Protein 2CWQ (pdb70)

Nearest PDB structures (foldseek):
  2cwq-assembly1_A  TM=1.005E+00  e=1.043E-16  Thermus thermophilus HB8
  2cwq-assembly1_C-2  TM=1.003E+00  e=2.371E-13  Thermus thermophilus HB8
  2cwq-assembly1_C-2  TM=1.006E+00  e=2.796E-13  Thermus thermophilus HB8
  2cwq-assembly1_A  TM=1.003E+00  e=1.088E-11  Thermus thermophilus HB8
  3bey-assembly1_F  TM=8.740E-01  e=3.570E-02  Methanothermobacter thermautotrophicus str. Delta H

Structure (mmCIF, N/CA/C/O backbone):
data_2CWQ
#
_entry.id   2CWQ
#
_cell.length_a   107.102
_cell.length_b   107.102
_cell.length_c   55.455
_cell.angle_alpha   90.00
_cell.angle_beta   90.00
_cell.angle_gamma   120.00
#
_symmetry.space_group_name_H-M   'P 31 2 1'
#
loop_
_entity.id
_entity.type
_entity.pdbx_description
1 polymer 'hypothetical protein TTHA0727'
2 water water
#
loop_
_atom_site.group_PDB
_atom_site.id
_atom_site.type_symbol
_atom_site.label_atom_id
_atom_site.label_alt_id
_atom_site.label_comp_id
_atom_site.label_asym_id
_atom_site.label_entity_id
_atom_site.label_seq_id
_atom_site.pdbx_PDB_ins_code
_atom_site.Cartn_x
_atom_site.Cartn_y
_atom_site.Cartn_z
_atom_site.occupancy
_atom_site.B_iso_or_equiv
_atom_site.auth_seq_id
_atom_site.auth_comp_id
_atom_site.auth_asym_id
_atom_site.auth_atom_id
_atom_site.pdbx_PDB_model_num
ATOM 1 N N . SER A 1 12 ? 32.661 25.795 -5.704 1.00 48.88 -9 SER A N 1
ATOM 2 C CA . SER A 1 12 ? 31.783 26.881 -6.228 1.00 47.78 -9 SER A CA 1
ATOM 3 C C . SER A 1 12 ? 32.339 28.276 -5.906 1.00 43.68 -9 SER A C 1
ATOM 4 O O . SER A 1 12 ? 31.817 29.299 -6.389 1.00 35.94 -9 SER A O 1
ATOM 7 N N . GLY A 1 13 ? 33.403 28.300 -5.105 1.00 37.46 -8 GLY A N 1
ATOM 8 C CA . GLY A 1 13 ? 34.036 29.553 -4.728 1.00 36.44 -8 GLY A CA 1
ATOM 9 C C . GLY A 1 13 ? 34.715 30.236 -5.905 1.00 39.07 -8 GLY A C 1
ATOM 10 O O . GLY A 1 13 ? 34.872 29.629 -6.976 1.00 34.72 -8 GLY A O 1
ATOM 11 N N . LEU A 1 14 ? 35.122 31.493 -5.710 1.00 31.02 -7 LEU A N 1
ATOM 12 C CA . LEU A 1 14 ? 35.777 32.262 -6.765 1.00 26.85 -7 LEU A CA 1
ATOM 13 C C . LEU A 1 14 ? 37.110 31.639 -7.149 1.00 31.76 -7 LEU A C 1
ATOM 14 O O . LEU A 1 14 ? 37.516 31.711 -8.312 1.00 28.41 -7 LEU A O 1
ATOM 19 N N . VAL A 1 15 ? 37.803 31.075 -6.158 1.00 29.28 -6 VAL A N 1
ATOM 20 C CA . VAL A 1 15 ? 39.082 30.396 -6.382 1.00 35.87 -6 VAL A CA 1
ATOM 21 C C . VAL A 1 15 ? 38.970 29.002 -5.779 1.00 36.09 -6 VAL A C 1
ATOM 22 O O . VAL A 1 15 ? 38.248 28.804 -4.807 1.00 31.20 -6 VAL A O 1
ATOM 26 N N . PRO A 1 16 ? 39.691 28.022 -6.347 1.00 38.93 -5 PRO A N 1
ATOM 27 C CA . PRO A 1 16 ? 39.688 26.621 -5.903 1.00 43.84 -5 PRO A CA 1
ATOM 28 C C . PRO A 1 16 ? 40.154 26.357 -4.473 1.00 43.60 -5 PRO A C 1
ATOM 29 O O . PRO A 1 16 ? 40.861 27.172 -3.878 1.00 37.72 -5 PRO A O 1
ATOM 33 N N . ARG A 1 17 ? 39.757 25.195 -3.948 1.00 46.90 -4 ARG A N 1
ATOM 34 C CA . ARG A 1 17 ? 40.130 24.767 -2.600 1.00 49.61 -4 ARG A CA 1
ATOM 35 C C . ARG A 1 17 ? 41.638 24.918 -2.440 1.00 41.76 -4 ARG A C 1
ATOM 36 O O . ARG A 1 17 ? 42.392 24.441 -3.284 1.00 49.57 -4 ARG A O 1
ATOM 44 N N . GLY A 1 18 ? 42.069 25.571 -1.363 1.00 41.72 -3 GLY A N 1
ATOM 45 C CA . GLY A 1 18 ? 43.494 25.739 -1.095 1.00 35.82 -3 GLY A CA 1
ATOM 46 C C . GLY A 1 18 ? 44.407 26.299 -2.177 1.00 35.63 -3 GLY A C 1
ATOM 47 O O . GLY A 1 18 ? 45.637 26.145 -2.100 1.00 32.72 -3 GLY A O 1
ATOM 48 N N . SER A 1 19 ? 43.835 26.965 -3.177 1.00 30.55 -2 SER A N 1
ATOM 49 C CA . SER A 1 19 ? 44.648 27.521 -4.249 1.00 31.58 -2 SER A CA 1
ATOM 50 C C . SER A 1 19 ? 45.606 28.598 -3.756 1.00 31.30 -2 SER A C 1
ATOM 51 O O . SER A 1 19 ? 46.680 28.767 -4.322 1.00 24.64 -2 SER A O 1
ATOM 54 N N . HIS A 1 20 ? 45.254 29.309 -2.684 1.00 27.55 -1 HIS A N 1
ATOM 55 C CA . HIS A 1 20 ? 46.156 30.349 -2.193 1.00 32.27 -1 HIS A CA 1
ATOM 56 C C . HIS A 1 20 ? 47.387 29.746 -1.525 1.00 34.09 -1 HIS A C 1
ATOM 57 O O . HIS A 1 20 ? 48.329 30.471 -1.186 1.00 33.09 -1 HIS A O 1
ATOM 72 N N . ASP A 1 22 ? 49.176 27.383 -3.025 1.00 33.63 2 ASP A N 1
ATOM 73 C CA . ASP A 1 22 ? 50.027 26.921 -4.130 1.00 34.71 2 ASP A CA 1
ATOM 74 C C . ASP A 1 22 ? 51.392 27.594 -4.150 1.00 32.89 2 ASP A C 1
ATOM 75 O O . ASP A 1 22 ? 51.575 28.657 -3.570 1.00 24.71 2 ASP A O 1
ATOM 80 N N . ARG A 1 23 ? 52.339 26.981 -4.851 1.00 29.24 3 ARG A N 1
ATOM 81 C CA . ARG A 1 23 ? 53.677 27.537 -4.959 1.00 36.37 3 ARG A CA 1
ATOM 82 C C . ARG A 1 23 ? 53.893 28.426 -6.204 1.00 39.97 3 ARG A C 1
ATOM 83 O O . ARG A 1 23 ? 55.027 28.809 -6.531 1.00 35.92 3 ARG A O 1
ATOM 91 N N . THR A 1 24 ? 52.791 28.721 -6.899 1.00 37.31 4 THR A N 1
ATOM 92 C CA . THR A 1 24 ? 52.769 29.641 -8.039 1.00 34.17 4 THR A CA 1
ATOM 93 C C . THR A 1 24 ? 51.410 30.312 -7.913 1.00 32.42 4 THR A C 1
ATOM 94 O O . THR A 1 24 ? 50.508 29.777 -7.269 1.00 34.65 4 THR A O 1
ATOM 98 N N . HIS A 1 25 ? 51.268 31.475 -8.528 1.00 35.12 5 HIS A N 1
ATOM 99 C CA . HIS A 1 25 ? 50.028 32.244 -8.497 1.00 29.83 5 HIS A CA 1
ATOM 100 C C . HIS A 1 25 ? 49.030 31.753 -9.549 1.00 33.31 5 HIS A C 1
ATOM 101 O O . HIS A 1 25 ? 47.877 32.170 -9.554 1.00 25.49 5 HIS A O 1
ATOM 108 N N . GLU A 1 26 ? 49.474 30.862 -10.433 1.00 38.61 6 GLU A N 1
ATOM 109 C CA . GLU A 1 26 ? 48.644 30.373 -11.541 1.00 32.45 6 GLU A CA 1
ATOM 110 C C . GLU A 1 26 ? 47.225 29.855 -11.265 1.00 32.84 6 GLU A C 1
ATOM 111 O O . GLU A 1 26 ? 46.287 30.198 -11.984 1.00 27.44 6 GLU A O 1
ATOM 117 N N . ARG A 1 27 ? 47.036 29.038 -10.242 1.00 31.24 7 ARG A N 1
ATOM 118 C CA . ARG A 1 27 ? 45.682 28.528 -9.985 1.00 35.79 7 ARG A CA 1
ATOM 119 C C . ARG A 1 27 ? 44.726 29.659 -9.633 1.00 32.58 7 ARG A C 1
ATOM 120 O O . ARG A 1 27 ? 43.604 29.728 -10.136 1.00 24.57 7 ARG A O 1
ATOM 128 N N . VAL A 1 28 ? 45.163 30.530 -8.735 1.00 23.72 8 VAL A N 1
ATOM 129 C CA . VAL A 1 28 ? 44.341 31.657 -8.339 1.00 27.40 8 VAL A CA 1
ATOM 130 C C . VAL A 1 28 ? 44.001 32.509 -9.550 1.00 20.46 8 VAL A C 1
ATOM 131 O O . VAL A 1 28 ? 42.834 32.848 -9.749 1.00 26.14 8 VAL A O 1
ATOM 135 N N . LEU A 1 29 ? 45.014 32.855 -10.344 1.00 23.02 9 LEU A N 1
ATOM 136 C CA . LEU A 1 29 ? 44.817 33.692 -11.533 1.00 26.09 9 LEU A CA 1
ATOM 137 C C . LEU A 1 29 ? 43.841 33.079 -12.537 1.00 26.62 9 LEU A C 1
ATOM 138 O O . LEU A 1 29 ? 42.947 33.756 -13.051 1.00 23.79 9 LEU A O 1
ATOM 143 N N . GLN A 1 30 ? 44.023 31.795 -12.817 1.00 25.81 10 GLN A N 1
ATOM 144 C CA . GLN A 1 30 ? 43.184 31.071 -13.773 1.00 27.81 10 GLN A CA 1
ATOM 145 C C . GLN A 1 30 ? 41.718 31.005 -13.371 1.00 28.52 10 GLN A C 1
ATOM 146 O O . GLN A 1 30 ? 40.831 31.163 -14.215 1.00 31.54 10 GLN A O 1
ATOM 152 N N . ALA A 1 31 ? 41.469 30.754 -12.091 1.00 21.60 11 ALA A N 1
ATOM 153 C CA . ALA A 1 31 ? 40.111 30.673 -11.570 1.00 34.63 11 ALA A CA 1
ATOM 154 C C . ALA A 1 31 ? 39.410 32.026 -11.673 1.00 30.89 11 ALA A C 1
ATOM 155 O O . ALA A 1 31 ? 38.228 32.099 -12.013 1.00 30.42 11 ALA A O 1
ATOM 165 N N . ALA A 1 33 ? 40.172 34.512 -13.830 1.00 24.27 13 ALA A N 1
ATOM 166 C CA . ALA A 1 33 ? 39.978 34.828 -15.239 1.00 30.41 13 ALA A CA 1
ATOM 167 C C . ALA A 1 33 ? 38.781 34.041 -15.754 1.00 32.95 13 ALA A C 1
ATOM 168 O O . ALA A 1 33 ? 37.963 34.531 -16.525 1.00 33.03 13 ALA A O 1
ATOM 170 N N . GLU A 1 34 ? 38.703 32.805 -15.296 1.00 33.59 14 GLU A N 1
ATOM 171 C CA . GLU A 1 34 ? 37.657 31.870 -15.658 1.00 39.00 14 GLU A CA 1
ATOM 172 C C . GLU A 1 34 ? 36.293 32.276 -15.094 1.00 39.14 14 GLU A C 1
ATOM 173 O O . GLU A 1 34 ? 35.281 32.283 -15.806 1.00 38.25 14 GLU A O 1
ATOM 179 N N . ASN A 1 35 ? 36.267 32.617 -13.809 1.00 33.94 15 ASN A N 1
ATOM 180 C CA . ASN A 1 35 ? 35.023 32.982 -13.155 1.00 34.53 15 ASN A CA 1
ATOM 181 C C . ASN A 1 35 ? 34.527 34.409 -13.368 1.00 31.82 15 ASN A C 1
ATOM 182 O O . ASN A 1 35 ? 33.328 34.672 -13.223 1.00 31.83 15 ASN A O 1
ATOM 187 N N . LEU A 1 36 ? 35.435 35.315 -13.725 1.00 28.75 16 LEU A N 1
ATOM 188 C CA . LEU A 1 36 ? 35.086 36.709 -13.965 1.00 26.97 16 LEU A CA 1
ATOM 189 C C . LEU A 1 36 ? 35.073 37.083 -15.439 1.00 30.40 16 LEU A C 1
ATOM 190 O O . LEU A 1 36 ? 34.529 38.120 -15.798 1.00 30.72 16 LEU A O 1
ATOM 195 N N . GLY A 1 37 ? 35.695 36.256 -16.279 1.00 29.43 17 GLY A N 1
ATOM 196 C CA . GLY A 1 37 ? 35.732 36.533 -17.704 1.00 30.35 17 GLY A CA 1
ATOM 197 C C . GLY A 1 37 ? 36.172 37.942 -18.037 1.00 30.57 17 GLY A C 1
ATOM 198 O O . GLY A 1 37 ? 37.185 38.423 -17.523 1.00 28.65 17 GLY A O 1
ATOM 199 N N . GLU A 1 38 ? 35.407 38.609 -18.898 1.00 28.80 18 GLU A N 1
ATOM 200 C CA . GLU A 1 38 ? 35.718 39.974 -19.311 1.00 29.83 18 GLU A CA 1
ATOM 201 C C . GLU A 1 38 ? 35.672 40.957 -18.132 1.00 20.22 18 GLU A C 1
ATOM 202 O O . GLU A 1 38 ? 36.149 42.080 -18.238 1.00 24.55 18 GLU A O 1
ATOM 208 N N . GLY A 1 39 ? 35.095 40.521 -17.018 1.00 22.90 19 GLY A N 1
ATOM 209 C CA . GLY A 1 39 ? 35.009 41.385 -15.850 1.00 21.05 19 GLY A CA 1
ATOM 210 C C . GLY A 1 39 ? 36.228 41.293 -14.938 1.00 27.98 19 GLY A C 1
ATOM 211 O O . GLY A 1 39 ? 36.253 41.912 -13.859 1.00 22.37 19 GLY A O 1
ATOM 212 N N . LEU A 1 40 ? 37.239 40.517 -15.340 1.00 20.94 20 LEU A N 1
ATOM 213 C CA . LEU A 1 40 ? 38.459 40.417 -14.529 1.00 21.01 20 LEU A CA 1
ATOM 214 C C . LEU A 1 40 ? 39.079 41.811 -14.456 1.00 21.27 20 LEU A C 1
ATOM 215 O O . LEU A 1 40 ? 39.332 42.432 -15.478 1.00 18.06 20 LEU A O 1
ATOM 220 N N . PRO A 1 41 ? 39.332 42.322 -13.242 1.00 18.06 21 PRO A N 1
ATOM 221 C CA . PRO A 1 41 ? 39.920 43.658 -13.143 1.00 20.78 21 PRO A CA 1
ATOM 222 C C . PRO A 1 41 ? 41.306 43.681 -13.757 1.00 23.42 21 PRO A C 1
ATOM 223 O O . PRO A 1 41 ? 42.026 42.699 -13.687 1.00 22.33 21 PRO A O 1
ATOM 227 N N . ARG A 1 42 ? 41.663 44.812 -14.353 1.00 21.88 22 ARG A N 1
ATOM 228 C CA . ARG A 1 42 ? 42.961 45.007 -14.981 1.00 24.20 22 ARG A CA 1
ATOM 229 C C . ARG A 1 42 ? 44.093 44.800 -13.976 1.00 25.72 22 ARG A C 1
ATOM 230 O O . ARG A 1 42 ? 45.179 44.318 -14.324 1.00 22.76 22 ARG A O 1
ATOM 238 N N . ALA A 1 43 ? 43.844 45.157 -12.720 1.00 19.76 23 ALA A N 1
ATOM 239 C CA . ALA A 1 43 ? 44.858 44.984 -11.693 1.00 18.46 23 ALA A CA 1
ATOM 240 C C . ALA A 1 43 ? 45.237 43.515 -11.401 1.00 21.45 23 ALA A C 1
ATOM 241 O O . ALA A 1 43 ? 46.340 43.255 -10.941 1.00 18.29 23 ALA A O 1
ATOM 243 N N . ILE A 1 44 ? 44.347 42.557 -11.654 1.00 18.01 24 ILE A N 1
ATOM 244 C CA . ILE A 1 44 ? 44.683 41.155 -11.341 1.00 17.99 24 ILE A CA 1
ATOM 245 C C . ILE A 1 44 ? 45.897 40.620 -12.134 1.00 19.39 24 ILE A C 1
ATOM 246 O O . ILE A 1 44 ? 46.848 40.110 -11.544 1.00 18.38 24 ILE A O 1
ATOM 251 N N . PRO A 1 45 ? 45.876 40.723 -13.478 1.00 19.12 25 PRO A N 1
ATOM 252 C CA . PRO A 1 45 ? 47.038 40.227 -14.236 1.00 22.42 25 PRO A CA 1
ATOM 253 C C . PRO A 1 45 ? 48.315 40.989 -13.843 1.00 22.40 25 PRO A C 1
ATOM 254 O O . PRO A 1 45 ? 49.418 40.432 -13.826 1.00 16.87 25 PRO A O 1
ATOM 258 N N . LEU A 1 46 ? 48.163 42.275 -13.547 1.00 18.78 26 LEU A N 1
ATOM 259 C CA . LEU A 1 46 ? 49.306 43.079 -13.147 1.00 18.23 26 LEU A CA 1
ATOM 260 C C . LEU A 1 46 ? 49.892 42.562 -11.819 1.00 22.85 26 LEU A C 1
ATOM 261 O O . LEU A 1 46 ? 51.116 42.499 -11.652 1.00 20.03 26 LEU A O 1
ATOM 266 N N . LEU A 1 47 ? 49.024 42.170 -10.889 1.00 18.33 27 LEU A N 1
ATOM 267 C CA . LEU A 1 47 ? 49.481 41.602 -9.618 1.00 14.82 27 LEU A CA 1
ATOM 268 C C . LEU A 1 47 ? 50.218 40.276 -9.889 1.00 18.26 27 LEU A C 1
ATOM 269 O O . LEU A 1 47 ? 51.289 40.026 -9.336 1.00 20.53 27 LEU A O 1
ATOM 274 N N . ALA A 1 48 ? 49.628 39.421 -10.716 1.00 15.98 28 ALA A N 1
ATOM 275 C CA . ALA A 1 48 ? 50.267 38.144 -11.080 1.00 17.65 28 ALA A CA 1
ATOM 276 C C . ALA A 1 48 ? 51.704 38.385 -11.543 1.00 17.85 28 ALA A C 1
ATOM 277 O O . ALA A 1 48 ? 52.633 37.668 -11.167 1.00 20.00 28 ALA A O 1
ATOM 279 N N . GLU A 1 49 ? 51.880 39.407 -12.364 1.00 21.14 29 GLU A N 1
ATOM 280 C CA . GLU A 1 49 ? 53.193 39.750 -12.900 1.00 21.73 29 GLU A CA 1
ATOM 281 C C . GLU A 1 49 ? 54.134 40.418 -11.899 1.00 23.05 29 GLU A C 1
ATOM 282 O O . GLU A 1 49 ? 55.280 40.007 -11.724 1.00 21.09 29 GLU A O 1
ATOM 288 N N . LYS A 1 50 ? 53.638 41.456 -11.242 1.00 21.77 30 LYS A N 1
ATOM 289 C CA . LYS A 1 50 ? 54.479 42.231 -10.352 1.00 20.24 30 LYS A CA 1
ATOM 290 C C . LYS A 1 50 ? 54.459 41.982 -8.856 1.00 17.84 30 LYS A C 1
ATOM 291 O O . LYS A 1 50 ? 55.398 42.373 -8.167 1.00 22.85 30 LYS A O 1
ATOM 297 N N . ALA A 1 51 ? 53.406 41.351 -8.355 1.00 14.66 31 ALA A N 1
ATOM 298 C CA . ALA A 1 51 ? 53.283 41.085 -6.925 1.00 23.09 31 ALA A CA 1
ATOM 299 C C . ALA A 1 51 ? 52.449 39.820 -6.770 1.00 14.96 31 ALA A C 1
ATOM 300 O O . ALA A 1 51 ? 51.357 39.841 -6.200 1.00 19.11 31 ALA A O 1
ATOM 302 N N . PRO A 1 52 ? 52.967 38.696 -7.268 1.00 16.72 32 PRO A N 1
ATOM 303 C CA . PRO A 1 52 ? 52.213 37.447 -7.162 1.00 18.44 32 PRO A CA 1
ATOM 304 C C . PRO A 1 52 ? 51.833 37.033 -5.733 1.00 16.45 32 PRO A C 1
ATOM 305 O O . PRO A 1 52 ? 50.789 36.420 -5.538 1.00 15.84 32 PRO A O 1
ATOM 309 N N . GLY A 1 53 ? 52.691 37.345 -4.755 1.00 17.56 33 GLY A N 1
ATOM 310 C CA . GLY A 1 53 ? 52.397 37.039 -3.361 1.00 18.08 33 GLY A CA 1
ATOM 311 C C . GLY A 1 53 ? 51.149 37.797 -2.917 1.00 17.18 33 GLY A C 1
ATOM 312 O O . GLY A 1 53 ? 50.310 37.249 -2.191 1.00 18.18 33 GLY A O 1
ATOM 313 N N . LEU A 1 54 ? 51.008 39.050 -3.353 1.00 15.63 34 LEU A N 1
ATOM 314 C CA . LEU A 1 54 ? 49.827 39.836 -2.981 1.00 17.59 34 LEU A CA 1
ATOM 315 C C . LEU A 1 54 ? 48.579 39.250 -3.661 1.00 17.16 34 LEU A C 1
ATOM 316 O O . LEU A 1 54 ? 47.489 39.309 -3.100 1.00 17.68 34 LEU A O 1
ATOM 321 N N . LEU A 1 55 ? 48.736 38.651 -4.845 1.00 18.14 35 LEU A N 1
ATOM 322 C CA . LEU A 1 55 ? 47.584 38.049 -5.517 1.00 13.94 35 LEU A CA 1
ATOM 323 C C . LEU A 1 55 ? 47.135 36.839 -4.707 1.00 16.09 35 LEU A C 1
ATOM 324 O O . LEU A 1 55 ? 45.945 36.613 -4.529 1.00 18.23 35 LEU A O 1
ATOM 329 N N . LEU A 1 56 ? 48.087 36.047 -4.217 1.00 18.20 36 LEU A N 1
ATOM 330 C CA . LEU A 1 56 ? 47.721 34.871 -3.408 1.00 18.06 36 LEU A CA 1
ATOM 331 C C . LEU A 1 56 ? 47.119 35.322 -2.075 1.00 17.88 36 LEU A C 1
ATOM 332 O O . LEU A 1 56 ? 46.230 34.670 -1.518 1.00 13.86 36 LEU A O 1
ATOM 337 N N . GLU A 1 57 ? 47.592 36.449 -1.560 1.00 15.20 37 GLU A N 1
ATOM 338 C CA . GLU A 1 57 ? 47.035 36.946 -0.293 1.00 13.67 37 GLU A CA 1
ATOM 339 C C . GLU A 1 57 ? 45.601 37.400 -0.548 1.00 16.07 37 GLU A C 1
ATOM 340 O O . GLU A 1 57 ? 44.720 37.249 0.310 1.00 18.75 37 GLU A O 1
ATOM 346 N N . HIS A 1 58 ? 45.374 37.964 -1.734 1.00 15.41 38 HIS A N 1
ATOM 347 C CA . HIS A 1 58 ? 44.037 38.390 -2.131 1.00 15.24 38 HIS A CA 1
ATOM 348 C C . HIS A 1 58 ? 43.139 37.156 -2.138 1.00 16.02 38 HIS A C 1
ATOM 349 O O . HIS A 1 58 ? 42.028 37.177 -1.617 1.00 17.83 38 HIS A O 1
ATOM 356 N N . GLY A 1 59 ? 43.622 36.069 -2.739 1.00 13.87 39 GLY A N 1
ATOM 357 C CA . GLY A 1 59 ? 42.822 34.845 -2.777 1.00 17.74 39 GLY A CA 1
ATOM 358 C C . GLY A 1 59 ? 42.600 34.246 -1.396 1.00 15.08 39 GLY A C 1
ATOM 359 O O . GLY A 1 59 ? 41.501 33.751 -1.081 1.00 15.96 39 GLY A O 1
ATOM 360 N N . ARG A 1 60 ? 43.632 34.287 -0.554 1.00 16.17 40 ARG A N 1
ATOM 361 C CA . ARG A 1 60 ? 43.503 33.739 0.798 1.00 21.24 40 ARG A CA 1
ATOM 362 C C . ARG A 1 60 ? 42.426 34.519 1.555 1.00 19.66 40 ARG A C 1
ATOM 363 O O . ARG A 1 60 ? 41.519 33.940 2.186 1.00 16.69 40 ARG A O 1
ATOM 371 N N . SER A 1 61 ? 42.524 35.842 1.477 1.00 16.16 41 SER A N 1
ATOM 372 C CA . SER A 1 61 ? 41.581 36.697 2.178 1.00 16.97 41 SER A CA 1
ATOM 373 C C . SER A 1 61 ? 40.162 36.490 1.662 1.00 20.72 41 SER A C 1
ATOM 374 O O . SER A 1 61 ? 39.211 36.460 2.439 1.00 16.55 41 SER A O 1
ATOM 377 N N . TRP A 1 62 ? 40.015 36.329 0.354 1.00 16.97 42 TRP A N 1
ATOM 378 C CA . TRP A 1 62 ? 38.688 36.110 -0.214 1.00 17.69 42 TRP A CA 1
ATOM 379 C C . TRP A 1 62 ? 38.072 34.844 0.382 1.00 22.27 42 TRP A C 1
ATOM 380 O O . TRP A 1 62 ? 36.888 34.817 0.740 1.00 17.36 42 TRP A O 1
ATOM 391 N N . THR A 1 63 ? 38.883 33.798 0.500 1.00 16.15 43 THR A N 1
ATOM 392 C CA . THR A 1 63 ? 38.370 32.532 0.999 1.00 21.07 43 THR A CA 1
ATOM 393 C C . THR A 1 63 ? 38.109 32.535 2.492 1.00 19.21 43 THR A C 1
ATOM 394 O O . THR A 1 63 ? 37.220 31.821 2.968 1.00 18.07 43 THR A O 1
ATOM 398 N N . TYR A 1 64 ? 38.870 33.344 3.222 1.00 20.64 44 TYR A N 1
ATOM 399 C CA . TYR A 1 64 ? 38.682 33.455 4.663 1.00 17.89 44 TYR A CA 1
ATOM 400 C C . TYR A 1 64 ? 37.294 34.050 4.887 1.00 16.10 44 TYR A C 1
ATOM 401 O O . TYR A 1 64 ? 36.532 33.597 5.742 1.00 15.32 44 TYR A O 1
ATOM 410 N N . ALA A 1 65 ? 36.973 35.083 4.112 1.00 17.35 45 ALA A N 1
ATOM 411 C CA . ALA A 1 65 ? 35.675 35.746 4.256 1.00 15.61 45 ALA A CA 1
ATOM 412 C C . ALA A 1 65 ? 34.499 34.897 3.776 1.00 19.24 45 ALA A C 1
ATOM 413 O O . ALA A 1 65 ? 33.410 34.946 4.348 1.00 17.24 45 ALA A O 1
ATOM 423 N N . PRO A 1 67 ? 34.146 31.105 3.041 1.00 18.92 47 PRO A N 1
ATOM 424 C CA . PRO A 1 67 ? 34.594 29.713 2.928 1.00 25.28 47 PRO A CA 1
ATOM 425 C C . PRO A 1 67 ? 33.702 28.871 2.020 1.00 29.29 47 PRO A C 1
ATOM 426 O O . PRO A 1 67 ? 32.497 29.119 1.897 1.00 22.32 47 PRO A O 1
ATOM 430 N N . GLU A 1 68 ? 34.312 27.894 1.355 1.00 28.73 48 GLU A N 1
ATOM 431 C CA . GLU A 1 68 ? 33.583 27.028 0.431 1.00 37.10 48 GLU A CA 1
ATOM 432 C C . GLU A 1 68 ? 32.222 26.574 0.964 1.00 36.52 48 GLU A C 1
ATOM 433 O O . GLU A 1 68 ? 31.246 26.542 0.217 1.00 46.12 48 GLU A O 1
ATOM 439 N N . LYS A 1 69 ? 32.144 26.219 2.246 1.00 33.97 49 LYS A N 1
ATOM 440 C CA . LYS A 1 69 ? 30.862 25.828 2.855 1.00 35.51 49 LYS A CA 1
ATOM 441 C C . LYS A 1 69 ? 30.645 26.773 4.019 1.00 37.67 49 LYS A C 1
ATOM 442 O O . LYS A 1 69 ? 30.916 26.446 5.173 1.00 45.42 49 LYS A O 1
ATOM 448 N N . GLY A 1 70 ? 30.152 27.958 3.703 1.00 25.83 50 GLY A N 1
ATOM 449 C CA . GLY A 1 70 ? 29.958 28.951 4.731 1.00 25.24 50 GLY A CA 1
ATOM 450 C C . GLY A 1 70 ? 28.539 29.200 5.170 1.00 22.40 50 GLY A C 1
ATOM 451 O O . GLY A 1 70 ? 27.639 28.373 4.999 1.00 22.55 50 GLY A O 1
ATOM 452 N N . ALA A 1 71 ? 28.343 30.387 5.719 1.00 20.39 51 ALA A N 1
ATOM 453 C CA . ALA A 1 71 ? 27.048 30.777 6.240 1.00 19.17 51 ALA A CA 1
ATOM 454 C C . ALA A 1 71 ? 26.077 31.262 5.170 1.00 20.79 51 ALA A C 1
ATOM 455 O O . ALA A 1 71 ? 24.869 31.141 5.333 1.00 19.42 51 ALA A O 1
ATOM 457 N N . LEU A 1 72 ? 26.601 31.771 4.061 1.00 19.24 52 LEU A N 1
ATOM 458 C CA . LEU A 1 72 ? 25.754 32.289 2.981 1.00 19.94 52 LEU A CA 1
ATOM 459 C C . LEU A 1 72 ? 26.067 31.594 1.671 1.00 24.92 52 LEU A C 1
ATOM 460 O O . LEU A 1 72 ? 27.212 31.209 1.438 1.00 25.64 52 LEU A O 1
ATOM 465 N N . ASP A 1 73 ? 25.075 31.460 0.796 1.00 19.40 53 ASP A N 1
ATOM 466 C CA . ASP A 1 73 ? 25.331 30.803 -0.488 1.00 20.81 53 ASP A CA 1
ATOM 467 C C . ASP A 1 73 ? 26.007 31.774 -1.471 1.00 25.26 53 ASP A C 1
ATOM 468 O O . ASP A 1 73 ? 26.068 32.978 -1.208 1.00 18.30 53 ASP A O 1
ATOM 473 N N . GLU A 1 74 ? 26.519 31.262 -2.592 1.00 18.10 54 GLU A N 1
ATOM 474 C CA . GLU A 1 74 ? 27.226 32.114 -3.565 1.00 24.12 54 GLU A CA 1
ATOM 475 C C . GLU A 1 74 ? 26.380 33.224 -4.184 1.00 24.40 54 GLU A C 1
ATOM 476 O O . GLU A 1 74 ? 26.900 34.286 -4.527 1.00 19.75 54 GLU A O 1
ATOM 482 N N . LYS A 1 75 ? 25.087 32.970 -4.351 1.00 21.65 55 LYS A N 1
ATOM 483 C CA . LYS A 1 75 ? 24.203 33.980 -4.899 1.00 24.27 55 LYS A CA 1
ATOM 484 C C . LYS A 1 75 ? 24.223 35.169 -3.965 1.00 20.52 55 LYS A C 1
ATOM 485 O O . LYS A 1 75 ? 24.501 36.295 -4.385 1.00 19.99 55 LYS A O 1
ATOM 491 N N . THR A 1 76 ? 23.911 34.910 -2.696 1.00 17.23 56 THR A N 1
ATOM 492 C CA . THR A 1 76 ? 23.872 35.970 -1.682 1.00 17.44 56 THR A CA 1
ATOM 493 C C . THR A 1 76 ? 25.195 36.707 -1.569 1.00 17.29 56 THR A C 1
ATOM 494 O O . THR A 1 76 ? 25.224 37.943 -1.527 1.00 16.45 56 THR A O 1
ATOM 498 N N . ARG A 1 77 ? 26.299 35.964 -1.514 1.00 14.30 57 ARG A N 1
ATOM 499 C CA . ARG A 1 77 ? 27.612 36.604 -1.417 1.00 13.61 57 ARG A CA 1
ATOM 500 C C . ARG A 1 77 ? 27.848 37.543 -2.588 1.00 17.26 57 ARG A C 1
ATOM 501 O O . ARG A 1 77 ? 28.306 38.669 -2.396 1.00 16.89 57 ARG A O 1
ATOM 509 N N . THR A 1 78 ? 27.542 37.078 -3.798 1.00 15.75 58 THR A N 1
ATOM 510 C CA . THR A 1 78 ? 27.753 37.882 -4.987 1.00 15.64 58 THR A CA 1
ATOM 511 C C . THR A 1 78 ? 26.888 39.146 -4.979 1.00 13.84 58 THR A C 1
ATOM 512 O O . THR A 1 78 ? 27.361 40.231 -5.337 1.00 15.12 58 THR A O 1
ATOM 516 N N . LEU A 1 79 ? 25.630 39.016 -4.568 1.00 14.68 59 LEU A N 1
ATOM 517 C CA . LEU A 1 79 ? 24.751 40.187 -4.554 1.00 18.58 59 LEU A CA 1
ATOM 518 C C . LEU A 1 79 ? 25.185 41.202 -3.496 1.00 18.37 59 LEU A C 1
ATOM 519 O O . LEU A 1 79 ? 25.015 42.407 -3.690 1.00 16.25 59 LEU A O 1
ATOM 524 N N . ILE A 1 80 ? 25.725 40.721 -2.373 1.00 15.23 60 ILE A N 1
ATOM 525 C CA . ILE A 1 80 ? 26.212 41.632 -1.339 1.00 14.17 60 ILE A CA 1
ATOM 526 C C . ILE A 1 80 ? 27.418 42.392 -1.932 1.00 14.31 60 ILE A C 1
ATOM 527 O O . ILE A 1 80 ? 27.481 43.613 -1.854 1.00 12.72 60 ILE A O 1
ATOM 532 N N . LEU A 1 81 ? 28.363 41.665 -2.531 1.00 12.99 61 LEU A N 1
ATOM 533 C CA . LEU A 1 81 ? 29.532 42.291 -3.142 1.00 10.40 61 LEU A CA 1
ATOM 534 C C . LEU A 1 81 ? 29.130 43.270 -4.228 1.00 15.90 61 LEU A C 1
ATOM 535 O O . LEU A 1 81 ? 29.734 44.338 -4.364 1.00 14.93 61 LEU A O 1
ATOM 540 N N . LEU A 1 82 ? 28.115 42.899 -5.002 1.00 13.69 62 LEU A N 1
ATOM 541 C CA . LEU A 1 82 ? 27.626 43.753 -6.097 1.00 16.21 62 LEU A CA 1
ATOM 542 C C . LEU A 1 82 ? 27.000 45.032 -5.541 1.00 20.05 62 LEU A C 1
ATOM 543 O O . LEU A 1 82 ? 27.245 46.133 -6.062 1.00 15.98 62 LEU A O 1
ATOM 548 N N . GLY A 1 83 ? 26.184 44.883 -4.497 1.00 15.61 63 GLY A N 1
ATOM 549 C CA . GLY A 1 83 ? 25.568 46.048 -3.890 1.00 14.78 63 GLY A CA 1
ATOM 550 C C . GLY A 1 83 ? 26.626 47.002 -3.368 1.00 13.92 63 GLY A C 1
ATOM 551 O O . GLY A 1 83 ? 26.570 48.214 -3.589 1.00 13.00 63 GLY A O 1
ATOM 552 N N . ILE A 1 84 ? 27.606 46.465 -2.652 1.00 14.55 64 ILE A N 1
ATOM 553 C CA . ILE A 1 84 ? 28.665 47.311 -2.117 1.00 13.15 64 ILE A CA 1
ATOM 554 C C . ILE A 1 84 ? 29.415 48.044 -3.224 1.00 14.77 64 ILE A C 1
ATOM 555 O O . ILE A 1 84 ? 29.619 49.246 -3.129 1.00 13.49 64 ILE A O 1
ATOM 560 N N . ALA A 1 85 ? 29.785 47.327 -4.290 1.00 14.11 65 ALA A N 1
ATOM 561 C CA . ALA A 1 85 ? 30.522 47.924 -5.413 1.00 14.51 65 ALA A CA 1
ATOM 562 C C . ALA A 1 85 ? 29.762 49.105 -6.001 1.00 16.13 65 ALA A C 1
ATOM 563 O O . ALA A 1 85 ? 30.339 50.169 -6.249 1.00 14.90 65 ALA A O 1
ATOM 565 N N . LEU A 1 86 ? 28.467 48.908 -6.229 1.00 13.82 66 LEU A N 1
ATOM 566 C CA . LEU A 1 86 ? 27.627 49.949 -6.784 1.00 10.95 66 LEU A CA 1
ATOM 567 C C . LEU A 1 86 ? 27.529 51.141 -5.820 1.00 14.39 66 LEU A C 1
ATOM 568 O O . LEU A 1 86 ? 27.699 52.284 -6.243 1.00 16.49 66 LEU A O 1
ATOM 573 N N . ALA A 1 87 ? 27.271 50.883 -4.537 1.00 16.50 67 ALA A N 1
ATOM 574 C CA . ALA A 1 87 ? 27.142 51.973 -3.556 1.00 17.23 67 ALA A CA 1
ATOM 575 C C . ALA A 1 87 ? 28.427 52.770 -3.339 1.00 17.75 67 ALA A C 1
ATOM 576 O O . ALA A 1 87 ? 28.354 53.965 -3.060 1.00 18.34 67 ALA A O 1
ATOM 578 N N . THR A 1 88 ? 29.586 52.120 -3.473 1.00 17.76 68 THR A N 1
ATOM 579 C CA . THR A 1 88 ? 30.876 52.788 -3.272 1.00 15.51 68 THR A CA 1
ATOM 580 C C . THR A 1 88 ? 31.508 53.267 -4.575 1.00 18.63 68 THR A C 1
ATOM 581 O O . THR A 1 88 ? 32.584 53.852 -4.565 1.00 15.69 68 THR A O 1
ATOM 585 N N . GLY A 1 89 ? 30.865 52.989 -5.697 1.00 17.72 69 GLY A N 1
ATOM 586 C CA . GLY A 1 89 ? 31.412 53.437 -6.971 1.00 17.59 69 GLY A CA 1
ATOM 587 C C . GLY A 1 89 ? 32.716 52.777 -7.385 1.00 17.54 69 GLY A C 1
ATOM 588 O O . GLY A 1 89 ? 33.580 53.424 -7.991 1.00 19.65 69 GLY A O 1
ATOM 589 N N . SER A 1 90 ? 32.895 51.506 -7.037 1.00 14.06 70 SER A N 1
ATOM 590 C CA . SER A 1 90 ? 34.114 50.785 -7.441 1.00 16.28 70 SER A CA 1
ATOM 591 C C . SER A 1 90 ? 33.816 50.192 -8.824 1.00 17.09 70 SER A C 1
ATOM 592 O O . SER A 1 90 ? 33.238 49.129 -8.916 1.00 16.55 70 SER A O 1
ATOM 595 N N . GLU A 1 91 ? 34.210 50.885 -9.887 1.00 15.14 71 GLU A N 1
ATOM 596 C CA . GLU A 1 91 ? 33.959 50.407 -11.245 1.00 21.44 71 GLU A CA 1
ATOM 597 C C . GLU A 1 91 ? 34.498 48.998 -11.459 1.00 20.31 71 GLU A C 1
ATOM 598 O O . GLU A 1 91 ? 33.789 48.144 -11.991 1.00 18.97 71 GLU A O 1
ATOM 604 N N . ALA A 1 92 ? 35.734 48.729 -11.028 1.00 19.83 72 ALA A N 1
ATOM 605 C CA . ALA A 1 92 ? 36.296 47.389 -11.232 1.00 17.10 72 ALA A CA 1
ATOM 606 C C . ALA A 1 92 ? 35.473 46.300 -10.549 1.00 16.99 72 ALA A C 1
ATOM 607 O O . ALA A 1 92 ? 35.288 45.217 -11.108 1.00 20.35 72 ALA A O 1
ATOM 609 N N . CYS A 1 93 ? 35.007 46.566 -9.327 1.00 14.58 73 CYS A N 1
ATOM 610 C CA . CYS A 1 93 ? 34.202 45.572 -8.606 1.00 13.31 73 CYS A CA 1
ATOM 611 C C . CYS A 1 93 ? 32.796 45.443 -9.201 1.00 13.51 73 CYS A C 1
ATOM 612 O O . CYS A 1 93 ? 32.207 44.367 -9.189 1.00 16.98 73 CYS A O 1
ATOM 615 N N . VAL A 1 94 ? 32.231 46.535 -9.692 1.00 16.28 74 VAL A N 1
ATOM 616 C CA . VAL A 1 94 ? 30.903 46.405 -10.296 1.00 15.18 74 VAL A CA 1
ATOM 617 C C . VAL A 1 94 ? 30.995 45.479 -11.522 1.00 13.48 74 VAL A C 1
ATOM 618 O O . VAL A 1 94 ? 30.184 44.540 -11.688 1.00 15.06 74 VAL A O 1
ATOM 622 N N . LYS A 1 95 ? 31.992 45.721 -12.369 1.00 16.25 75 LYS A N 1
ATOM 623 C CA . LYS A 1 95 ? 32.127 44.920 -13.585 1.00 16.40 75 LYS A CA 1
ATOM 624 C C . LYS A 1 95 ? 32.429 43.466 -13.248 1.00 17.85 75 LYS A C 1
ATOM 625 O O . LYS A 1 95 ? 31.871 42.547 -13.848 1.00 18.13 75 LYS A O 1
ATOM 631 N N . ALA A 1 96 ? 33.311 43.269 -12.274 1.00 15.94 76 ALA A N 1
ATOM 632 C CA . ALA A 1 96 ? 33.680 41.931 -11.871 1.00 18.67 76 ALA A CA 1
ATOM 633 C C . ALA A 1 96 ? 32.483 41.150 -11.308 1.00 20.45 76 ALA A C 1
ATOM 634 O O . ALA A 1 96 ? 32.245 39.995 -11.693 1.00 17.55 76 ALA A O 1
ATOM 644 N N . ALA A 1 98 ? 29.299 41.777 -11.769 1.00 17.24 78 ALA A N 1
ATOM 645 C CA . ALA A 1 98 ? 28.236 41.635 -12.756 1.00 19.20 78 ALA A CA 1
ATOM 646 C C . ALA A 1 98 ? 28.528 40.395 -13.594 1.00 19.32 78 ALA A C 1
ATOM 647 O O . ALA A 1 98 ? 27.638 39.598 -13.876 1.00 20.89 78 ALA A O 1
ATOM 649 N N . HIS A 1 99 ? 29.786 40.228 -13.996 1.00 19.66 79 HIS A N 1
ATOM 650 C CA . HIS A 1 99 ? 30.158 39.068 -14.794 1.00 21.15 79 HIS A CA 1
ATOM 651 C C . HIS A 1 99 ? 30.137 37.790 -13.965 1.00 22.22 79 HIS A C 1
ATOM 652 O O . HIS A 1 99 ? 29.792 36.705 -14.451 1.00 20.65 79 HIS A O 1
ATOM 659 N N . ARG A 1 100 ? 30.509 37.924 -12.702 1.00 21.96 80 ARG A N 1
ATOM 660 C CA . ARG A 1 100 ? 30.493 36.795 -11.791 1.00 20.90 80 ARG A CA 1
ATOM 661 C C . ARG A 1 100 ? 29.038 36.312 -11.705 1.00 24.11 80 ARG A C 1
ATOM 662 O O . ARG A 1 100 ? 28.739 35.114 -11.840 1.00 18.18 80 ARG A O 1
ATOM 670 N N . ALA A 1 101 ? 28.127 37.258 -11.501 1.00 19.13 81 ALA A N 1
ATOM 671 C CA . ALA A 1 101 ? 26.694 36.937 -11.395 1.00 22.82 81 ALA A CA 1
ATOM 672 C C . ALA A 1 101 ? 26.168 36.277 -12.683 1.00 23.45 81 ALA A C 1
ATOM 673 O O . ALA A 1 101 ? 25.393 35.308 -12.631 1.00 25.32 81 ALA A O 1
ATOM 675 N N . LYS A 1 102 ? 26.587 36.800 -13.831 1.00 19.70 82 LYS A N 1
ATOM 676 C CA . LYS A 1 102 ? 26.174 36.251 -15.129 1.00 29.54 82 LYS A CA 1
ATOM 677 C C . LYS A 1 102 ? 26.628 34.788 -15.257 1.00 29.46 82 LYS A C 1
ATOM 678 O O . LYS A 1 102 ? 25.844 33.902 -15.605 1.00 25.77 82 LYS A O 1
ATOM 684 N N . ARG A 1 103 ? 27.892 34.527 -14.950 1.00 24.06 83 ARG A N 1
ATOM 685 C CA . ARG A 1 103 ? 28.394 33.163 -15.025 1.00 30.10 83 ARG A CA 1
ATOM 686 C C . ARG A 1 103 ? 27.712 32.225 -14.041 1.00 30.36 83 ARG A C 1
ATOM 687 O O . ARG A 1 103 ? 27.598 31.032 -14.307 1.00 28.05 83 ARG A O 1
ATOM 695 N N . LEU A 1 104 ? 27.252 32.742 -12.903 1.00 29.32 84 LEU A N 1
ATOM 696 C CA . LEU A 1 104 ? 26.541 31.883 -11.954 1.00 22.81 84 LEU A CA 1
ATOM 697 C C . LEU A 1 104 ? 25.079 31.723 -12.384 1.00 20.93 84 LEU A C 1
ATOM 698 O O . LEU A 1 104 ? 24.333 30.935 -11.802 1.00 26.06 84 LEU A O 1
ATOM 703 N N . GLY A 1 105 ? 24.665 32.484 -13.390 1.00 24.24 85 GLY A N 1
ATOM 704 C CA . GLY A 1 105 ? 23.287 32.398 -13.843 1.00 27.75 85 GLY A CA 1
ATOM 705 C C . GLY A 1 105 ? 22.276 33.043 -12.904 1.00 30.41 85 GLY A C 1
ATOM 706 O O . GLY A 1 105 ? 21.124 32.599 -12.834 1.00 25.43 85 GLY A O 1
ATOM 707 N N . LEU A 1 106 ? 22.690 34.075 -12.165 1.00 22.64 86 LEU A N 1
ATOM 708 C CA . LEU A 1 106 ? 21.755 34.769 -11.265 1.00 21.79 86 LEU A CA 1
ATOM 709 C C . LEU A 1 106 ? 20.703 35.420 -12.169 1.00 18.59 86 LEU A C 1
ATOM 710 O O . LEU A 1 106 ? 21.014 35.850 -13.274 1.00 17.90 86 LEU A O 1
ATOM 715 N N . SER A 1 107 ? 19.470 35.521 -11.689 1.00 17.74 87 SER A N 1
ATOM 716 C CA . SER A 1 107 ? 18.383 36.051 -12.521 1.00 21.08 87 SER A CA 1
ATOM 717 C C . SER A 1 107 ? 18.401 37.549 -12.717 1.00 20.45 87 SER A C 1
ATOM 718 O O . SER A 1 107 ? 18.883 38.301 -11.877 1.00 20.99 87 SER A O 1
ATOM 721 N N . LYS A 1 108 ? 17.849 37.978 -13.836 1.00 18.44 88 LYS A N 1
ATOM 722 C CA . LYS A 1 108 ? 17.773 39.394 -14.130 1.00 22.50 88 LYS A CA 1
ATOM 723 C C . LYS A 1 108 ? 16.998 40.104 -13.014 1.00 26.00 88 LYS A C 1
ATOM 724 O O . LYS A 1 108 ? 17.402 41.168 -12.566 1.00 21.64 88 LYS A O 1
ATOM 730 N N . GLU A 1 109 ? 15.898 39.510 -12.550 1.00 23.70 89 GLU A N 1
ATOM 731 C CA . GLU A 1 109 ? 15.104 40.160 -11.498 1.00 26.21 89 GLU A CA 1
ATOM 732 C C . GLU A 1 109 ? 15.881 40.328 -10.192 1.00 23.55 89 GLU A C 1
ATOM 733 O O . GLU A 1 109 ? 15.687 41.311 -9.482 1.00 18.44 89 GLU A O 1
ATOM 739 N N . ALA A 1 110 ? 16.744 39.370 -9.873 1.00 22.87 90 ALA A N 1
ATOM 740 C CA . ALA A 1 110 ? 17.549 39.451 -8.646 1.00 22.19 90 ALA A CA 1
ATOM 741 C C . ALA A 1 110 ? 18.613 40.550 -8.788 1.00 22.22 90 ALA A C 1
ATOM 742 O O . ALA A 1 110 ? 18.877 41.307 -7.846 1.00 20.48 90 ALA A O 1
ATOM 744 N N . LEU A 1 111 ? 19.221 40.640 -9.970 1.00 17.56 91 LEU A N 1
ATOM 745 C CA . LEU A 1 111 ? 20.260 41.644 -10.204 1.00 20.36 91 LEU A CA 1
ATOM 746 C C . LEU A 1 111 ? 19.673 43.046 -10.212 1.00 18.70 91 LEU A C 1
ATOM 747 O O . LEU A 1 111 ? 20.251 43.976 -9.643 1.00 17.97 91 LEU A O 1
ATOM 752 N N . LEU A 1 112 ? 18.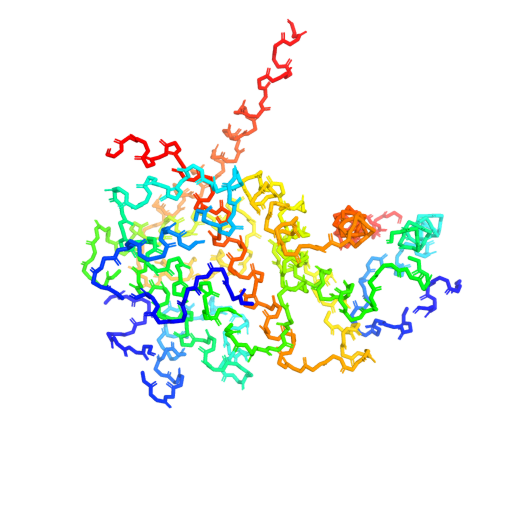509 43.200 -10.842 1.00 14.95 92 LEU A N 1
ATOM 753 C CA . LEU A 1 112 ? 17.863 44.495 -10.885 1.00 18.20 92 LEU A CA 1
ATOM 754 C C . LEU A 1 112 ? 17.405 44.890 -9.479 1.00 19.23 92 LEU A C 1
ATOM 755 O O . LEU A 1 112 ? 17.448 46.066 -9.127 1.00 16.70 92 LEU A O 1
ATOM 760 N N . GLU A 1 113 ? 16.951 43.927 -8.670 1.00 18.50 93 GLU A N 1
ATOM 761 C CA . GLU A 1 113 ? 16.523 44.291 -7.314 1.00 16.11 93 GLU A CA 1
ATOM 762 C C . GLU A 1 113 ? 17.733 44.715 -6.493 1.00 13.91 93 GLU A C 1
ATOM 763 O O . GLU A 1 113 ? 17.646 45.622 -5.668 1.00 12.74 93 GLU A O 1
ATOM 769 N N . THR A 1 114 ? 18.858 44.050 -6.720 1.00 15.47 94 THR A N 1
ATOM 770 C CA . THR A 1 114 ? 20.092 44.404 -6.015 1.00 15.84 94 THR A CA 1
ATOM 771 C C . THR A 1 114 ? 20.476 45.845 -6.371 1.00 16.95 94 THR A C 1
ATOM 772 O O . THR A 1 114 ? 20.868 46.635 -5.507 1.00 15.25 94 THR A O 1
ATOM 776 N N . LEU A 1 115 ? 20.336 46.187 -7.649 1.00 14.49 95 LEU A N 1
ATOM 777 C CA . LEU A 1 115 ? 20.638 47.544 -8.107 1.00 14.99 95 LEU A CA 1
ATOM 778 C C . LEU A 1 115 ? 19.707 48.555 -7.418 1.00 17.98 95 LEU A C 1
ATOM 779 O O . LEU A 1 115 ? 20.159 49.608 -6.952 1.00 13.34 95 LEU A O 1
ATOM 784 N N . LYS A 1 116 ? 18.413 48.236 -7.349 1.00 15.46 96 LYS A N 1
ATOM 785 C CA . LYS A 1 116 ? 17.456 49.121 -6.688 1.00 13.98 96 LYS A CA 1
ATOM 786 C C . LYS A 1 116 ? 17.801 49.284 -5.209 1.00 13.68 96 LYS A C 1
ATOM 787 O O . LYS A 1 116 ? 17.628 50.357 -4.635 1.00 15.42 96 LYS A O 1
ATOM 793 N N . ILE A 1 117 ? 18.285 48.208 -4.595 1.00 14.84 97 ILE A N 1
ATOM 794 C CA . ILE A 1 117 ? 18.635 48.224 -3.176 1.00 15.39 97 ILE A CA 1
ATOM 795 C C . ILE A 1 117 ? 19.855 49.073 -2.894 1.00 16.31 97 ILE A C 1
ATOM 796 O O . ILE A 1 117 ? 19.895 49.793 -1.891 1.00 14.11 97 ILE A O 1
ATOM 801 N N . ALA A 1 118 ? 20.845 48.994 -3.780 1.00 11.65 98 ALA A N 1
ATOM 802 C CA . ALA A 1 118 ? 22.079 49.769 -3.621 1.00 17.19 98 ALA A CA 1
ATOM 803 C C . ALA A 1 118 ? 21.742 51.256 -3.759 1.00 16.93 98 ALA A C 1
ATOM 804 O O . ALA A 1 118 ? 22.274 52.111 -3.039 1.00 15.49 98 ALA A O 1
ATOM 806 N N . ARG A 1 119 ? 20.857 51.556 -4.703 1.00 14.48 99 ARG A N 1
ATOM 807 C CA . ARG A 1 119 ? 20.402 52.917 -4.931 1.00 15.86 99 ARG A CA 1
ATOM 808 C C . ARG A 1 119 ? 19.648 53.418 -3.682 1.00 16.63 99 ARG A C 1
ATOM 809 O O . ARG A 1 119 ? 19.881 54.534 -3.225 1.00 15.67 99 ARG A O 1
ATOM 817 N N . GLN A 1 120 ? 18.766 52.589 -3.131 1.00 14.78 100 GLN A N 1
ATOM 818 C CA . GLN A 1 120 ? 18.013 52.947 -1.913 1.00 16.16 100 GLN A CA 1
ATOM 819 C C . GLN A 1 120 ? 18.949 53.172 -0.717 1.00 13.43 100 GLN A C 1
ATOM 820 O O . GLN A 1 120 ? 18.762 54.099 0.083 1.00 15.11 100 GLN A O 1
ATOM 826 N N . ALA A 1 121 ? 19.957 52.317 -0.597 1.00 14.52 101 ALA A N 1
ATOM 827 C CA . ALA A 1 121 ? 20.906 52.410 0.514 1.00 12.70 101 ALA A CA 1
ATOM 828 C C . ALA A 1 121 ? 21.614 53.747 0.542 1.00 14.30 101 ALA A C 1
ATOM 829 O O . ALA A 1 121 ? 21.749 54.377 1.604 1.00 15.98 101 ALA A O 1
ATOM 831 N N . GLN A 1 122 ? 22.063 54.196 -0.625 1.00 13.44 102 GLN A N 1
ATOM 832 C CA . GLN A 1 122 ? 22.753 55.479 -0.706 1.00 13.47 102 GLN A CA 1
ATOM 833 C C . GLN A 1 122 ? 21.787 56.622 -0.357 1.00 15.81 102 GLN A C 1
ATOM 834 O O . GLN A 1 122 ? 22.178 57.606 0.277 1.00 16.75 102 GLN A O 1
ATOM 840 N N . ALA A 1 123 ? 20.528 56.503 -0.767 1.00 14.74 103 ALA A N 1
ATOM 841 C CA . ALA A 1 123 ? 19.537 57.529 -0.439 1.00 17.68 103 ALA A CA 1
ATOM 842 C C . ALA A 1 123 ? 19.272 57.487 1.084 1.00 14.15 103 ALA A C 1
ATOM 843 O O . ALA A 1 123 ? 19.199 58.535 1.756 1.00 13.77 103 ALA A O 1
ATOM 845 N N . ASN A 1 124 ? 19.124 56.276 1.611 1.00 15.03 104 ASN A N 1
ATOM 846 C CA . ASN A 1 124 ? 18.911 56.067 3.043 1.00 14.09 104 ASN A CA 1
ATOM 847 C C . ASN A 1 124 ? 20.006 56.748 3.859 1.00 14.80 104 ASN A C 1
ATOM 848 O O . ASN A 1 124 ? 19.739 57.382 4.865 1.00 17.26 104 ASN A O 1
ATOM 853 N N . ALA A 1 125 ? 21.250 56.563 3.447 1.00 14.89 105 ALA A N 1
ATOM 854 C CA . ALA A 1 125 ? 22.364 57.123 4.193 1.00 16.56 105 ALA A CA 1
ATOM 855 C C . ALA A 1 125 ? 22.297 58.637 4.314 1.00 16.08 105 ALA A C 1
ATOM 856 O O . ALA A 1 125 ? 22.664 59.192 5.351 1.00 17.46 105 ALA A O 1
ATOM 858 N N . VAL A 1 126 ? 21.838 59.312 3.259 1.00 15.11 106 VAL A N 1
ATOM 859 C CA . VAL A 1 126 ? 21.733 60.771 3.314 1.00 13.25 106 VAL A CA 1
ATOM 860 C C . VAL A 1 126 ? 20.743 61.168 4.410 1.00 12.94 106 VAL A C 1
ATOM 861 O O . VAL A 1 126 ? 21.013 62.072 5.197 1.00 15.86 106 VAL A O 1
ATOM 865 N N . LEU A 1 127 ? 19.604 60.485 4.478 1.00 13.67 107 LEU A N 1
ATOM 866 C CA . LEU A 1 127 ? 18.632 60.801 5.528 1.00 16.21 107 LEU A CA 1
ATOM 867 C C . LEU A 1 127 ? 19.247 60.496 6.914 1.00 20.62 107 LEU A C 1
ATOM 868 O O . LEU A 1 127 ? 19.042 61.250 7.878 1.00 15.12 107 LEU A O 1
ATOM 873 N N . GLY A 1 128 ? 20.014 59.408 7.004 1.00 16.99 108 GLY A N 1
ATOM 874 C CA . GLY A 1 128 ? 20.632 59.056 8.270 1.00 16.90 108 GLY A CA 1
ATOM 875 C C . GLY A 1 128 ? 21.648 60.095 8.724 1.00 20.76 108 GLY A C 1
ATOM 876 O O . GLY A 1 128 ? 21.900 60.235 9.913 1.00 19.65 108 GLY A O 1
ATOM 877 N N . HIS A 1 129 ? 22.217 60.829 7.771 1.00 14.82 109 HIS A N 1
ATOM 878 C CA . HIS A 1 129 ? 23.205 61.866 8.057 1.00 18.64 109 HIS A CA 1
ATOM 879 C C . HIS A 1 129 ? 22.567 63.223 8.237 1.00 19.82 109 HIS A C 1
ATOM 880 O O . HIS A 1 129 ? 23.264 64.189 8.513 1.00 19.51 109 HIS A O 1
ATOM 887 N N . ALA A 1 130 ? 21.250 63.287 8.081 1.00 19.15 110 ALA A N 1
ATOM 888 C CA . ALA A 1 130 ? 20.513 64.540 8.147 1.00 19.36 110 ALA A CA 1
ATOM 889 C C . ALA A 1 130 ? 20.040 65.016 9.521 1.00 17.70 110 ALA A C 1
ATOM 890 O O . ALA A 1 130 ? 19.476 66.091 9.623 1.00 18.00 110 ALA A O 1
ATOM 892 N N . ALA A 1 131 ? 20.272 64.257 10.581 1.00 17.83 111 ALA A N 1
ATOM 893 C CA . ALA A 1 131 ? 19.765 64.711 11.879 1.00 22.92 111 ALA A CA 1
ATOM 894 C C . ALA A 1 131 ? 20.168 66.122 12.309 1.00 20.33 111 ALA A C 1
ATOM 895 O O . ALA A 1 131 ? 19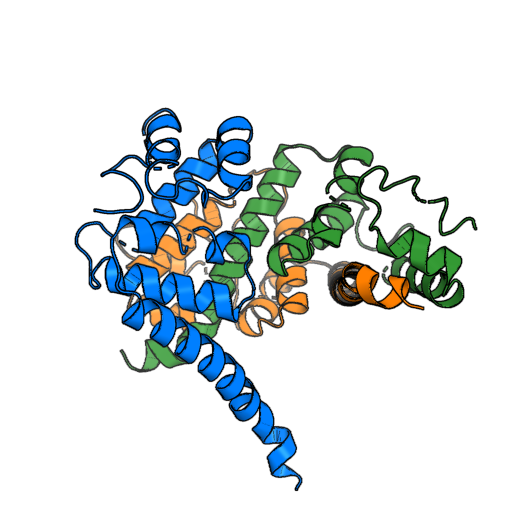.312 66.911 12.724 1.00 25.60 111 ALA A O 1
ATOM 897 N N . PRO A 1 132 ? 21.463 66.477 12.203 1.00 18.51 112 PRO A N 1
ATOM 898 C CA . PRO A 1 132 ? 21.868 67.827 12.625 1.00 21.96 112 PRO A CA 1
ATOM 899 C C . PRO A 1 132 ? 21.141 68.940 11.887 1.00 22.55 112 PRO A C 1
ATOM 900 O O . PRO A 1 132 ? 20.957 70.027 12.422 1.00 24.05 112 PRO A O 1
ATOM 904 N N . LEU A 1 133 ? 20.764 68.678 10.642 1.00 20.02 113 LEU A N 1
ATOM 905 C CA . LEU A 1 133 ? 20.046 69.660 9.847 1.00 20.98 113 LEU A CA 1
ATOM 906 C C . LEU A 1 133 ? 18.595 69.659 10.298 1.00 23.01 113 LEU A C 1
ATOM 907 O O . LEU A 1 133 ? 18.032 70.719 10.590 1.00 22.83 113 LEU A O 1
ATOM 912 N N . LEU A 1 134 ? 17.990 68.474 10.354 1.00 19.56 114 LEU A N 1
ATOM 913 C CA . LEU A 1 134 ? 16.595 68.394 10.753 1.00 20.57 114 LEU A CA 1
ATOM 914 C C . LEU A 1 134 ? 16.372 69.009 12.128 1.00 22.53 114 LEU A C 1
ATOM 915 O O . LEU A 1 134 ? 15.336 69.632 12.375 1.00 24.08 114 LEU A O 1
ATOM 920 N N . GLU A 1 135 ? 17.344 68.852 13.016 1.00 20.61 115 GLU A N 1
ATOM 921 C CA . GLU A 1 135 ? 17.205 69.398 14.364 1.00 28.95 115 GLU A CA 1
ATOM 922 C C . GLU A 1 135 ? 17.002 70.904 14.421 1.00 29.85 115 GLU A C 1
ATOM 923 O O . GLU A 1 135 ? 16.379 71.402 15.351 1.00 27.40 115 GLU A O 1
ATOM 929 N N . VAL A 1 136 ? 17.521 71.640 13.445 1.00 25.77 116 VAL A N 1
ATOM 930 C CA . VAL A 1 136 ? 17.370 73.090 13.482 1.00 30.63 116 VAL A CA 1
ATOM 931 C C . VAL A 1 136 ? 16.201 73.669 12.689 1.00 32.11 116 VAL A C 1
ATOM 932 O O . VAL A 1 136 ? 16.057 74.893 12.617 1.00 30.60 116 VAL A O 1
ATOM 936 N N . LEU A 1 137 ? 15.368 72.821 12.093 1.00 34.36 117 LEU A N 1
ATOM 937 C CA . LEU A 1 137 ? 14.231 73.332 11.331 1.00 34.56 117 LEU A CA 1
ATOM 938 C C . LEU A 1 137 ? 12.992 73.596 12.200 1.00 40.83 117 LEU A C 1
ATOM 939 O O . LEU A 1 137 ? 12.996 73.230 13.398 1.00 36.47 117 LEU A O 1
ATOM 945 N N . SER B 1 12 ? 58.609 48.473 16.756 1.00 45.12 -9 SER B N 1
ATOM 946 C CA . SER B 1 12 ? 57.825 47.209 16.895 1.00 43.91 -9 SER B CA 1
ATOM 947 C C . SER B 1 12 ? 56.409 47.371 16.357 1.00 37.89 -9 SER B C 1
ATOM 948 O O . SER B 1 12 ? 55.781 48.423 16.534 1.00 34.37 -9 SER B O 1
ATOM 951 N N . GLY B 1 13 ? 55.909 46.317 15.716 1.00 36.88 -8 GLY B N 1
ATOM 952 C CA . GLY B 1 13 ? 54.570 46.350 15.146 1.00 28.24 -8 GLY B CA 1
ATOM 953 C C . GLY B 1 13 ? 53.419 46.384 16.134 1.00 27.81 -8 GLY B C 1
ATOM 954 O O . GLY B 1 13 ? 53.587 46.138 17.334 1.00 23.64 -8 GLY B O 1
ATOM 955 N N . LEU B 1 14 ? 52.239 46.701 15.612 1.00 22.76 -7 LEU B N 1
ATOM 956 C CA . LEU B 1 14 ? 51.022 46.772 16.415 1.00 24.79 -7 LEU B CA 1
ATOM 957 C C . LEU B 1 14 ? 50.752 45.472 17.178 1.00 27.72 -7 LEU B C 1
ATOM 958 O O . LEU B 1 14 ? 50.282 45.517 18.315 1.00 20.87 -7 LEU B O 1
ATOM 963 N N . VAL B 1 15 ? 51.014 44.323 16.546 1.00 23.84 -6 VAL B N 1
ATOM 964 C CA . VAL B 1 15 ? 50.816 43.027 17.206 1.00 27.80 -6 VAL B CA 1
ATOM 965 C C . VAL B 1 15 ? 52.008 42.113 16.941 1.00 24.96 -6 VAL B C 1
ATOM 966 O O . VAL B 1 15 ? 52.718 42.288 15.956 1.00 27.73 -6 VAL B O 1
ATOM 970 N N . PRO B 1 16 ? 52.243 41.125 17.822 1.00 30.69 -5 PRO B N 1
ATOM 971 C CA . PRO B 1 16 ? 53.370 40.194 17.674 1.00 29.40 -5 PRO B CA 1
ATOM 972 C C . PRO B 1 16 ? 53.321 39.340 16.417 1.00 37.00 -5 PRO B C 1
ATOM 973 O O . PRO B 1 16 ? 52.256 38.867 16.016 1.00 30.79 -5 PRO B O 1
ATOM 977 N N . ARG B 1 17 ? 54.485 39.135 15.802 1.00 40.42 -4 ARG B N 1
ATOM 978 C CA . ARG B 1 17 ? 54.565 38.340 14.585 1.00 42.33 -4 ARG B CA 1
ATOM 979 C C . ARG B 1 17 ? 54.121 36.906 14.889 1.00 30.16 -4 ARG B C 1
ATOM 980 O O . ARG B 1 17 ? 54.493 36.333 15.913 1.00 30.28 -4 ARG B O 1
ATOM 988 N N . GLY B 1 18 ? 53.289 36.349 14.018 1.00 38.20 -3 GLY B N 1
ATOM 989 C CA . GLY B 1 18 ? 52.807 34.996 14.239 1.00 31.32 -3 GLY B CA 1
ATOM 990 C C . GLY B 1 18 ? 51.739 34.854 15.314 1.00 29.14 -3 GLY B C 1
ATOM 991 O O . GLY B 1 18 ? 51.272 33.740 15.579 1.00 23.35 -3 GLY B O 1
ATOM 992 N N . SER B 1 19 ? 51.319 35.960 15.929 1.00 28.37 -2 SER B N 1
ATOM 993 C CA . SER B 1 19 ? 50.299 35.860 16.979 1.00 28.70 -2 SER B CA 1
ATOM 994 C C . SER B 1 19 ? 48.962 35.348 16.429 1.00 31.84 -2 SER B C 1
ATOM 995 O O . SER B 1 19 ? 48.089 34.913 17.190 1.00 28.54 -2 SER B O 1
ATOM 998 N N . HIS B 1 20 ? 48.804 35.372 15.110 1.00 28.53 -1 HIS B N 1
ATOM 999 C CA . HIS B 1 20 ? 47.560 34.898 14.520 1.00 30.24 -1 HIS B CA 1
ATOM 1000 C C . HIS B 1 20 ? 47.457 33.376 14.626 1.00 30.48 -1 HIS B C 1
ATOM 1001 O O . HIS B 1 20 ? 46.398 32.804 14.355 1.00 26.82 -1 HIS B O 1
ATOM 1016 N N . ASP B 1 22 ? 48.248 31.858 17.474 1.00 18.77 2 ASP B N 1
ATOM 1017 C CA . ASP B 1 22 ? 48.038 31.627 18.901 1.00 23.26 2 ASP B CA 1
ATOM 1018 C C . ASP B 1 22 ? 46.770 30.806 19.123 1.00 23.78 2 ASP B C 1
ATOM 1019 O O . ASP B 1 22 ? 45.851 30.867 18.321 1.00 18.35 2 ASP B O 1
ATOM 1024 N N . ARG B 1 23 ? 46.708 30.081 20.238 1.00 19.09 3 ARG B N 1
ATOM 1025 C CA . ARG B 1 23 ? 45.536 29.271 20.556 1.00 20.44 3 ARG B CA 1
ATOM 1026 C C . ARG B 1 23 ? 44.300 30.154 20.773 1.00 20.50 3 ARG B C 1
ATOM 1027 O O . ARG B 1 23 ? 43.191 29.761 20.437 1.00 20.12 3 ARG B O 1
ATOM 1035 N N . THR B 1 24 ? 44.485 31.322 21.387 1.00 16.27 4 THR B N 1
ATOM 1036 C CA . THR B 1 24 ? 43.369 32.241 21.572 1.00 19.88 4 THR B CA 1
ATOM 1037 C C . THR B 1 24 ? 43.783 33.620 21.063 1.00 22.61 4 THR B C 1
ATOM 1038 O O . THR B 1 24 ? 44.923 33.836 20.699 1.00 20.45 4 THR B O 1
ATOM 1042 N N . HIS B 1 25 ? 42.831 34.545 21.047 1.00 21.38 5 HIS B N 1
ATOM 1043 C CA . HIS B 1 25 ? 43.041 35.910 20.587 1.00 24.41 5 HIS B CA 1
ATOM 1044 C C . HIS B 1 25 ? 43.666 36.794 21.669 1.00 23.35 5 HIS B C 1
ATOM 1045 O O . HIS B 1 25 ? 43.910 37.975 21.445 1.00 21.24 5 HIS B O 1
ATOM 1052 N N . GLU B 1 26 ? 43.903 36.239 22.848 1.00 22.62 6 GLU B N 1
ATOM 1053 C CA . GLU B 1 26 ? 44.413 37.035 23.959 1.00 25.91 6 GLU B CA 1
ATOM 1054 C C . GLU B 1 26 ? 45.634 37.914 23.748 1.00 22.90 6 GLU B C 1
ATOM 1055 O O . GLU B 1 26 ? 45.648 39.070 24.178 1.00 25.96 6 GLU B O 1
ATOM 1061 N N . ARG B 1 27 ? 46.654 37.372 23.108 1.00 23.46 7 ARG B N 1
ATOM 1062 C CA . ARG B 1 27 ? 47.885 38.109 22.856 1.00 25.32 7 ARG B CA 1
ATOM 1063 C C . ARG B 1 27 ? 47.645 39.283 21.896 1.00 23.24 7 ARG B C 1
ATOM 1064 O O . ARG B 1 27 ? 48.139 40.401 22.121 1.00 22.41 7 ARG B O 1
ATOM 1072 N N . VAL B 1 28 ? 46.898 39.039 20.819 1.00 22.31 8 VAL B N 1
ATOM 1073 C CA . VAL B 1 28 ? 46.581 40.114 19.873 1.00 22.35 8 VAL B CA 1
ATOM 1074 C C . VAL B 1 28 ? 45.793 41.223 20.594 1.00 22.31 8 VAL B C 1
ATOM 1075 O O . VAL B 1 28 ? 46.069 42.417 20.441 1.00 21.41 8 VAL B O 1
ATOM 1079 N N . LEU B 1 29 ? 44.811 40.833 21.393 1.00 17.90 9 LEU B N 1
ATOM 1080 C CA . LEU B 1 29 ? 43.997 41.822 22.102 1.00 22.01 9 LEU B CA 1
ATOM 1081 C C . LEU B 1 29 ? 44.822 42.678 23.067 1.00 21.59 9 LEU B C 1
ATOM 1082 O O . LEU B 1 29 ? 44.658 43.899 23.128 1.00 21.53 9 LEU B O 1
ATOM 1087 N N . GLN B 1 30 ? 45.711 42.028 23.812 1.00 19.22 10 GLN B N 1
ATOM 1088 C CA . GLN B 1 30 ? 46.554 42.703 24.802 1.00 21.59 10 GLN B CA 1
ATOM 1089 C C . GLN B 1 30 ? 47.518 43.658 24.136 1.00 23.80 10 GLN B C 1
ATOM 1090 O O . GLN B 1 30 ? 47.730 44.764 24.626 1.00 22.62 10 GLN B O 1
ATOM 1096 N N . ALA B 1 31 ? 48.099 43.235 23.016 1.00 16.36 11 ALA B N 1
ATOM 1097 C CA . ALA B 1 31 ? 49.031 44.081 22.302 1.00 19.91 11 ALA B CA 1
ATOM 1098 C C . ALA B 1 31 ? 48.300 45.293 21.735 1.00 21.44 11 ALA B C 1
ATOM 1099 O O . ALA B 1 31 ? 48.808 46.404 21.802 1.00 19.09 11 ALA B O 1
ATOM 1109 N N . ALA B 1 33 ? 45.477 46.728 22.844 1.00 19.26 13 ALA B N 1
ATOM 1110 C CA . ALA B 1 33 ? 45.063 47.579 23.963 1.00 25.04 13 ALA B CA 1
ATOM 1111 C C . ALA B 1 33 ? 46.241 48.419 24.484 1.00 28.64 13 ALA B C 1
ATOM 1112 O O . ALA B 1 33 ? 46.103 49.607 24.794 1.00 25.11 13 ALA B O 1
ATOM 1114 N N . GLU B 1 34 ? 47.403 47.785 24.572 1.00 26.33 14 GLU B N 1
ATOM 1115 C CA . GLU B 1 34 ? 48.617 48.427 25.049 1.00 29.58 14 GLU B CA 1
ATOM 1116 C C . GLU B 1 34 ? 49.148 49.456 24.057 1.00 29.94 14 GLU B C 1
ATOM 1117 O O . GLU B 1 34 ? 49.536 50.560 24.436 1.00 26.63 14 GLU B O 1
ATOM 1123 N N . ASN B 1 35 ? 49.173 49.101 22.782 1.00 22.87 15 ASN B N 1
ATOM 1124 C CA . ASN B 1 35 ? 49.688 50.027 21.792 1.00 23.93 15 ASN B CA 1
ATOM 1125 C C . ASN B 1 35 ? 48.723 51.137 21.386 1.00 24.64 15 ASN B C 1
ATOM 1126 O O . ASN B 1 35 ? 49.167 52.196 20.956 1.00 28.21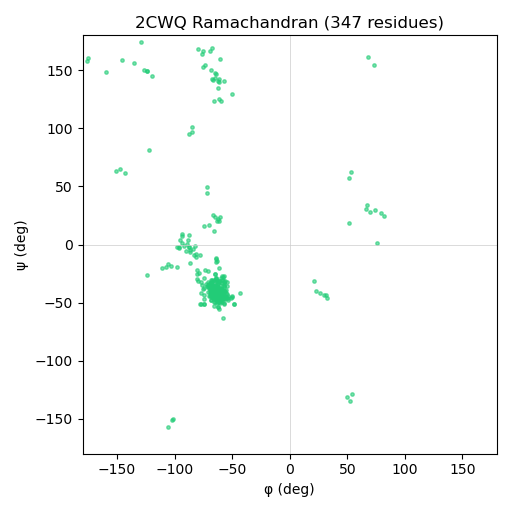 15 ASN B O 1
ATOM 1131 N N . LEU B 1 36 ? 47.417 50.915 21.538 1.00 20.26 16 LEU B N 1
ATOM 1132 C CA . LEU B 1 36 ? 46.438 51.933 21.144 1.00 21.68 16 LEU B CA 1
ATOM 1133 C C . LEU B 1 36 ? 45.831 52.706 22.298 1.00 26.42 16 LEU B C 1
ATOM 1134 O O . LEU B 1 36 ? 45.261 53.783 22.094 1.00 26.08 16 LEU B O 1
ATOM 1139 N N . GLY B 1 37 ? 45.941 52.153 23.504 1.00 25.73 17 GLY B N 1
ATOM 1140 C CA . GLY B 1 37 ? 45.392 52.810 24.676 1.00 28.71 17 GLY B CA 1
ATOM 1141 C C . GLY B 1 37 ? 43.930 53.193 24.527 1.00 29.38 17 GLY B C 1
ATOM 1142 O O . GLY B 1 37 ? 43.096 52.403 24.072 1.00 23.94 17 GLY B O 1
ATOM 1143 N N . GLU B 1 38 ? 43.615 54.416 24.926 1.00 24.90 18 GLU B N 1
ATOM 1144 C CA . GLU B 1 38 ? 42.259 54.915 24.831 1.00 26.76 18 GLU B CA 1
ATOM 1145 C C . GLU B 1 38 ? 41.809 55.002 23.375 1.00 26.20 18 GLU B C 1
ATOM 1146 O O . GLU B 1 38 ? 40.631 55.206 23.108 1.00 22.30 18 GLU B O 1
ATOM 1152 N N . GLY B 1 39 ? 42.752 54.848 22.450 1.00 22.20 19 GLY B N 1
ATOM 1153 C CA . GLY B 1 39 ? 42.434 54.889 21.026 1.00 25.33 19 GLY B CA 1
ATOM 1154 C C . GLY B 1 39 ? 41.945 53.554 20.475 1.00 24.39 19 GLY B C 1
ATOM 1155 O O . GLY B 1 39 ? 41.553 53.460 19.296 1.00 23.06 19 GLY B O 1
ATOM 1156 N N . LEU B 1 40 ? 41.947 52.513 21.310 1.00 17.19 20 LEU B N 1
ATOM 1157 C CA . LEU B 1 40 ? 41.475 51.193 20.859 1.00 20.51 20 LEU B CA 1
ATOM 1158 C C . LEU B 1 40 ? 40.000 51.278 20.398 1.00 22.15 20 LEU B C 1
ATOM 1159 O O . LEU B 1 40 ? 39.140 51.730 21.149 1.00 21.93 20 LEU B O 1
ATOM 1164 N N . PRO B 1 41 ? 39.695 50.882 19.145 1.00 20.24 21 PRO B N 1
ATOM 1165 C CA . PRO B 1 41 ? 38.288 50.953 18.702 1.00 20.89 21 PRO B CA 1
ATOM 1166 C C . PRO B 1 41 ? 37.388 50.061 19.562 1.00 20.81 21 PRO B C 1
ATOM 1167 O O . PRO B 1 41 ? 37.796 48.970 19.962 1.00 18.92 21 PRO B O 1
ATOM 1171 N N . ARG B 1 42 ? 36.166 50.511 19.851 1.00 19.87 22 ARG B N 1
ATOM 1172 C CA . ARG B 1 42 ? 35.248 49.709 20.662 1.00 21.84 22 ARG B CA 1
ATOM 1173 C C . ARG B 1 42 ? 34.928 48.373 19.995 1.00 21.44 22 ARG B C 1
ATOM 1174 O O . ARG B 1 42 ? 34.508 47.405 20.655 1.00 18.04 22 ARG B O 1
ATOM 1182 N N . ALA B 1 43 ? 35.142 48.299 18.685 1.00 21.34 23 ALA B N 1
ATOM 1183 C CA . ALA B 1 43 ? 34.877 47.044 17.974 1.00 20.20 23 ALA B CA 1
ATOM 1184 C C . ALA B 1 43 ? 35.849 45.922 18.372 1.00 18.71 23 ALA B C 1
ATOM 1185 O O . ALA B 1 43 ? 35.491 44.749 18.335 1.00 19.11 23 ALA B O 1
ATOM 1187 N N . ILE B 1 44 ? 37.075 46.277 18.741 1.00 20.38 24 ILE B N 1
ATOM 1188 C CA . ILE B 1 44 ? 38.061 45.250 19.081 1.00 15.73 24 ILE B CA 1
ATOM 1189 C C . ILE B 1 44 ? 37.686 44.394 20.281 1.00 16.87 24 ILE B C 1
ATOM 1190 O O . ILE B 1 44 ? 37.757 43.161 20.220 1.00 15.37 24 ILE B O 1
ATOM 1195 N N . PRO B 1 45 ? 37.298 45.019 21.402 1.00 21.26 25 PRO B N 1
ATOM 1196 C CA . PRO B 1 45 ? 36.939 44.141 22.518 1.00 21.92 25 PRO B CA 1
ATOM 1197 C C . PRO B 1 45 ? 35.736 43.267 22.136 1.00 21.67 25 PRO B C 1
ATOM 1198 O O . PRO B 1 45 ? 35.616 42.127 22.578 1.00 17.51 25 PRO B O 1
ATOM 1202 N N . LEU B 1 46 ? 34.829 43.814 21.326 1.00 19.56 26 LEU B N 1
ATOM 1203 C CA . LEU B 1 46 ? 33.658 43.052 20.891 1.00 15.90 26 LEU B CA 1
ATOM 1204 C C . LEU B 1 46 ? 34.030 41.863 20.002 1.00 19.05 26 LEU B C 1
ATOM 1205 O O . LEU B 1 46 ? 33.404 40.799 20.080 1.00 19.79 26 LEU B O 1
ATOM 1210 N N . LEU B 1 47 ? 35.035 42.043 19.144 1.00 17.45 27 LEU B N 1
ATOM 1211 C CA . LEU B 1 47 ? 35.479 40.944 18.296 1.00 17.40 27 LEU B CA 1
ATOM 1212 C C . LEU B 1 47 ? 36.071 39.871 19.184 1.00 14.80 27 LEU B C 1
ATOM 1213 O O . LEU B 1 47 ? 35.815 38.680 18.991 1.00 24.02 27 LEU B O 1
ATOM 1218 N N . ALA B 1 48 ? 36.888 40.300 20.147 1.00 17.30 28 ALA B N 1
ATOM 1219 C CA . ALA B 1 48 ? 37.533 39.366 21.061 1.00 19.26 28 ALA B CA 1
ATOM 1220 C C . ALA B 1 48 ? 36.479 38.498 21.752 1.00 19.55 28 ALA B C 1
ATOM 1221 O O . ALA B 1 48 ? 36.640 37.288 21.905 1.00 24.57 28 ALA B O 1
ATOM 1223 N N . GLU B 1 49 ? 35.385 39.122 22.154 1.00 25.09 29 GLU B N 1
ATOM 1224 C CA . GLU B 1 49 ? 34.307 38.418 22.848 1.00 23.61 29 GLU B CA 1
ATOM 1225 C C . GLU B 1 49 ? 33.412 37.566 21.930 1.00 29.12 29 GLU B C 1
ATOM 1226 O O . GLU B 1 49 ? 33.035 36.442 22.274 1.00 30.22 29 GLU B O 1
ATOM 1232 N N . LYS B 1 50 ? 33.076 38.102 20.764 1.00 25.21 30 LYS B N 1
ATOM 1233 C CA . LYS B 1 50 ? 32.138 37.426 19.883 1.00 23.10 30 LYS B CA 1
ATOM 1234 C C . LYS B 1 50 ? 32.631 36.835 18.575 1.00 21.70 30 LYS B C 1
ATOM 1235 O O . LYS B 1 50 ? 31.966 35.977 17.998 1.00 21.95 30 LYS B O 1
ATOM 1241 N N . ALA B 1 51 ? 33.772 37.299 18.088 1.00 17.22 31 ALA B N 1
ATOM 1242 C CA . ALA B 1 51 ? 34.308 36.760 16.842 1.00 22.20 31 ALA B CA 1
ATOM 1243 C C . ALA B 1 51 ? 35.829 36.785 16.909 1.00 20.86 31 ALA B C 1
ATOM 1244 O O . ALA B 1 51 ? 36.489 37.497 16.155 1.00 18.03 31 ALA B O 1
ATOM 1246 N N . PRO B 1 52 ? 36.408 36.000 17.831 1.00 18.72 32 PRO B N 1
ATOM 1247 C CA . PRO B 1 52 ? 37.862 35.941 17.994 1.00 18.86 32 PRO B CA 1
ATOM 1248 C C . PRO B 1 52 ? 38.614 35.601 16.729 1.00 17.40 32 PRO B C 1
ATOM 1249 O O . PRO B 1 52 ? 39.715 36.103 16.521 1.00 18.20 32 PRO B O 1
ATOM 1253 N N . GLY B 1 53 ? 38.027 34.742 15.898 1.00 18.68 33 GLY B N 1
ATOM 1254 C CA . GLY B 1 53 ? 38.661 34.371 14.641 1.00 19.14 33 GLY B CA 1
ATOM 1255 C C . GLY B 1 53 ? 38.900 35.579 13.745 1.00 21.20 33 GLY B C 1
ATOM 1256 O O . GLY B 1 53 ? 39.928 35.664 13.073 1.00 18.40 33 GLY B O 1
ATOM 1257 N N . LEU B 1 54 ? 37.951 36.516 13.734 1.00 17.86 34 LEU B N 1
ATOM 1258 C CA . LEU B 1 54 ? 38.090 37.731 12.941 1.00 16.21 34 LEU B CA 1
ATOM 1259 C C . LEU B 1 54 ? 39.158 38.648 13.570 1.00 18.03 34 LEU B C 1
ATOM 1260 O O . LEU B 1 54 ? 39.911 39.307 12.856 1.00 17.33 34 LEU B O 1
ATOM 1265 N N . LEU B 1 55 ? 39.247 38.693 14.901 1.00 18.10 35 LEU B N 1
ATOM 1266 C CA . LEU B 1 55 ? 40.290 39.510 15.522 1.00 15.30 35 LEU B CA 1
ATOM 1267 C C . LEU B 1 55 ? 41.681 38.923 15.159 1.00 15.06 35 LEU B C 1
ATOM 1268 O O . LEU B 1 55 ? 42.635 39.659 14.892 1.00 17.26 35 LEU B O 1
ATOM 1273 N N . LEU B 1 56 ? 41.793 37.599 15.133 1.00 14.56 36 LEU B N 1
ATOM 1274 C CA . LEU B 1 56 ? 43.047 36.964 14.754 1.00 15.89 36 LEU B CA 1
ATOM 1275 C C . LEU B 1 56 ? 43.391 37.243 13.288 1.00 19.65 36 LEU B C 1
ATOM 1276 O O . LEU B 1 56 ? 44.559 37.480 12.949 1.00 18.57 36 LEU B O 1
ATOM 1281 N N . GLU B 1 57 ? 42.386 37.203 12.418 1.00 17.01 37 GLU B N 1
ATOM 1282 C CA . GLU B 1 57 ? 42.616 37.482 10.999 1.00 14.27 37 GLU B CA 1
ATOM 1283 C C . GLU B 1 57 ? 42.988 38.956 10.829 1.00 21.02 37 GLU B C 1
ATOM 1284 O O . GLU B 1 57 ? 43.798 39.311 9.964 1.00 16.71 37 GLU B O 1
ATOM 1290 N N . HIS B 1 58 ? 42.392 39.813 11.656 1.00 17.26 38 HIS B N 1
ATOM 1291 C CA . HIS B 1 58 ? 42.705 41.247 11.617 1.00 16.37 38 HIS B CA 1
ATOM 1292 C C . HIS B 1 58 ? 44.197 41.390 11.914 1.00 18.69 38 HIS B C 1
ATOM 1293 O O . HIS B 1 58 ? 44.906 42.146 11.260 1.00 18.58 38 HIS B O 1
ATOM 1300 N N . GLY B 1 59 ? 44.675 40.655 12.910 1.00 18.47 39 GLY B N 1
ATOM 1301 C CA . GLY B 1 59 ? 46.089 40.724 13.243 1.00 18.55 39 GLY B CA 1
ATOM 1302 C C . GLY B 1 59 ? 46.955 40.124 12.131 1.00 13.17 39 GLY B C 1
ATOM 1303 O O . GLY B 1 59 ? 48.009 40.663 11.793 1.00 19.40 39 GLY B O 1
ATOM 1304 N N . ARG B 1 60 ? 46.506 39.011 11.561 1.00 16.04 40 ARG B N 1
ATOM 1305 C CA . ARG B 1 60 ? 47.264 38.371 10.491 1.00 13.98 40 ARG B CA 1
ATOM 1306 C C . ARG B 1 60 ? 47.392 39.297 9.297 1.00 20.05 40 ARG B C 1
ATOM 1307 O O . ARG B 1 60 ? 48.487 39.447 8.736 1.00 17.25 40 ARG B O 1
ATOM 1315 N N . SER B 1 61 ? 46.272 39.926 8.919 1.00 15.72 41 SER B N 1
ATOM 1316 C CA . SER B 1 61 ? 46.252 40.821 7.766 1.00 15.41 41 SER B CA 1
ATOM 1317 C C . SER B 1 61 ? 47.090 42.058 8.036 1.00 17.10 41 SER B C 1
ATOM 1318 O O . SER B 1 61 ? 47.789 42.566 7.134 1.00 16.73 41 SER B O 1
ATOM 1321 N N . TRP B 1 62 ? 47.055 42.537 9.278 1.00 16.79 42 TRP B N 1
ATOM 1322 C CA . TRP B 1 62 ? 47.865 43.705 9.635 1.00 16.59 42 TRP B CA 1
ATOM 1323 C C . TRP B 1 62 ? 49.356 43.390 9.447 1.00 19.34 42 TRP B C 1
ATOM 1324 O O . TRP B 1 62 ? 50.091 44.163 8.823 1.00 17.78 42 TRP B O 1
ATOM 1335 N N . THR B 1 63 ? 49.805 42.257 9.984 1.00 17.54 43 THR B N 1
ATOM 1336 C CA . THR B 1 63 ? 51.217 41.904 9.869 1.00 17.81 43 THR B CA 1
ATOM 1337 C C . THR B 1 63 ? 51.640 41.511 8.462 1.00 20.21 43 THR B C 1
ATOM 1338 O O . THR B 1 63 ? 52.814 41.640 8.115 1.00 15.21 43 THR B O 1
ATOM 1342 N N . TYR B 1 64 ? 50.690 41.077 7.636 1.00 19.06 44 TYR B N 1
ATOM 1343 C CA . TYR B 1 64 ? 51.023 40.766 6.254 1.00 14.45 4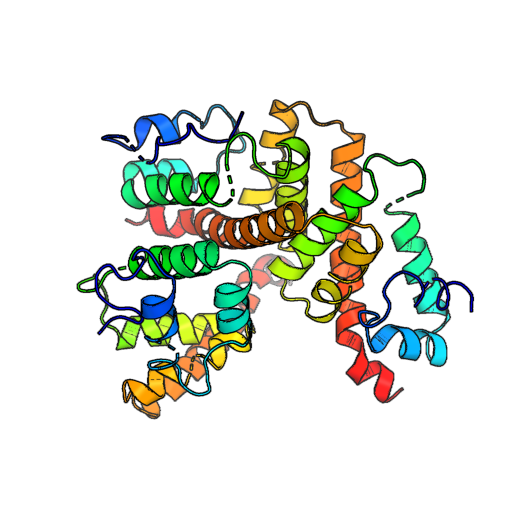4 TYR B CA 1
ATOM 1344 C C . TYR B 1 64 ? 51.365 42.091 5.562 1.00 13.84 44 TYR B C 1
ATOM 1345 O O . TYR B 1 64 ? 52.368 42.198 4.878 1.00 15.92 44 TYR B O 1
ATOM 1354 N N . ALA B 1 65 ? 50.519 43.105 5.740 1.00 13.48 45 ALA B N 1
ATOM 1355 C CA . ALA B 1 65 ? 50.760 44.403 5.109 1.00 20.22 45 ALA B CA 1
ATOM 1356 C C . ALA B 1 65 ? 52.014 45.087 5.642 1.00 18.65 45 ALA B C 1
ATOM 1357 O O . ALA B 1 65 ? 52.787 45.677 4.872 1.00 17.12 45 ALA B O 1
ATOM 1367 N N . PRO B 1 67 ? 55.016 43.939 7.849 1.00 14.28 47 PRO B N 1
ATOM 1368 C CA . PRO B 1 67 ? 55.841 42.979 8.583 1.00 21.44 47 PRO B CA 1
ATOM 1369 C C . PRO B 1 67 ? 56.991 43.649 9.339 1.00 18.23 47 PRO B C 1
ATOM 1370 O O . PRO B 1 67 ? 57.374 44.782 9.054 1.00 19.11 47 PRO B O 1
ATOM 1374 N N . GLU B 1 68 ? 57.526 42.947 10.323 1.00 16.73 48 GLU B N 1
ATOM 1375 C CA . GLU B 1 68 ? 58.643 43.492 11.092 1.00 25.75 48 GLU B CA 1
ATOM 1376 C C . GLU B 1 68 ? 59.741 43.685 10.076 1.00 28.26 48 GLU B C 1
ATOM 1377 O O . GLU B 1 68 ? 59.913 42.853 9.189 1.00 32.91 48 GLU B O 1
ATOM 1383 N N . LYS B 1 69 ? 60.473 44.783 10.166 1.00 26.46 49 LYS B N 1
ATOM 1384 C CA . LYS B 1 69 ? 61.544 44.984 9.201 1.00 40.95 49 LYS B CA 1
ATOM 1385 C C . LYS B 1 69 ? 60.982 44.844 7.781 1.00 38.42 49 LYS B C 1
ATOM 1386 O O . LYS B 1 69 ? 61.366 43.938 7.042 1.00 46.05 49 LYS B O 1
ATOM 1392 N N . GLY B 1 70 ? 60.056 45.721 7.415 1.00 36.15 50 GLY B N 1
ATOM 1393 C CA . GLY B 1 70 ? 59.485 45.677 6.080 1.00 27.53 50 GLY B CA 1
ATOM 1394 C C . GLY B 1 70 ? 60.140 46.783 5.286 1.00 28.58 50 GLY B C 1
ATOM 1395 O O . GLY B 1 70 ? 61.277 47.160 5.573 1.00 21.15 50 GLY B O 1
ATOM 1396 N N . ALA B 1 71 ? 59.439 47.326 4.300 1.00 22.69 51 ALA B N 1
ATOM 1397 C CA . ALA B 1 71 ? 60.030 48.389 3.499 1.00 25.22 51 ALA B CA 1
ATOM 1398 C C . ALA B 1 71 ? 59.957 49.759 4.175 1.00 25.24 51 ALA B C 1
ATOM 1399 O O . ALA B 1 71 ? 60.832 50.597 3.981 1.00 29.05 51 ALA B O 1
ATOM 1401 N N . LEU B 1 72 ? 58.932 49.975 4.991 1.00 21.18 52 LEU B N 1
ATOM 1402 C CA . LEU B 1 72 ? 58.740 51.263 5.651 1.00 22.36 52 LEU B CA 1
ATOM 1403 C C . LEU B 1 72 ? 58.756 51.137 7.172 1.00 17.50 52 LEU B C 1
ATOM 1404 O O . LEU B 1 72 ? 58.277 50.137 7.710 1.00 19.92 52 LEU B O 1
ATOM 1409 N N . ASP B 1 73 ? 59.287 52.149 7.858 1.00 20.69 53 ASP B N 1
ATOM 1410 C CA . ASP B 1 73 ? 59.335 52.133 9.325 1.00 25.84 53 ASP B CA 1
ATOM 1411 C C . ASP B 1 73 ? 57.951 52.415 9.904 1.00 25.79 53 ASP B C 1
ATOM 1412 O O . ASP B 1 73 ? 57.051 52.844 9.181 1.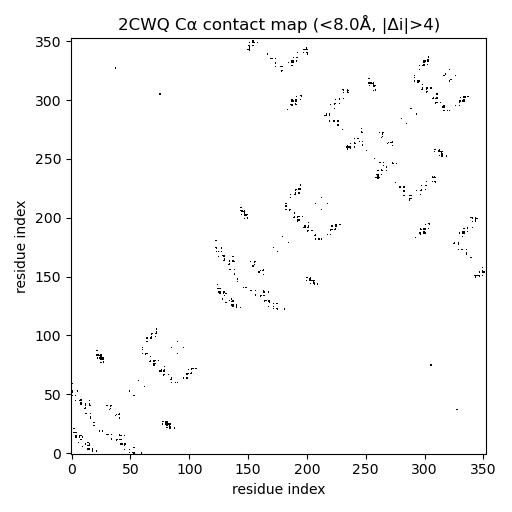00 24.31 53 ASP B O 1
ATOM 1417 N N . GLU B 1 74 ? 57.777 52.156 11.199 1.00 20.86 54 GLU B N 1
ATOM 1418 C CA . GLU B 1 74 ? 56.488 52.359 11.841 1.00 26.52 54 GLU B CA 1
ATOM 1419 C C . GLU B 1 74 ? 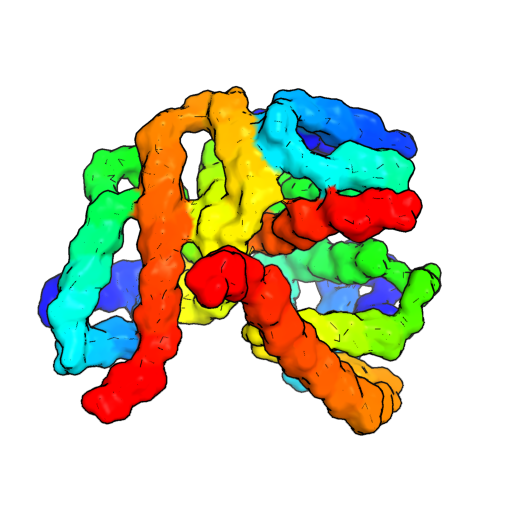56.008 53.800 11.794 1.00 24.32 54 GLU B C 1
ATOM 1420 O O . GLU B 1 74 ? 54.811 54.041 11.740 1.00 21.87 54 GLU B O 1
ATOM 1426 N N . LYS B 1 75 ? 56.923 54.761 11.812 1.00 22.98 55 LYS B N 1
ATOM 1427 C CA . LYS B 1 75 ? 56.484 56.141 11.726 1.00 24.55 55 LYS B CA 1
ATOM 1428 C C . LYS B 1 75 ? 55.779 56.368 10.394 1.00 20.98 55 LYS B C 1
ATOM 1429 O O . LYS B 1 75 ? 54.667 56.855 10.370 1.00 21.77 55 LYS B O 1
ATOM 1435 N N . THR B 1 76 ? 56.436 56.022 9.294 1.00 19.36 56 THR B N 1
ATOM 1436 C CA . THR B 1 76 ? 55.847 56.201 7.977 1.00 21.39 56 THR B CA 1
ATOM 1437 C C . THR B 1 76 ? 54.530 55.411 7.847 1.00 19.98 56 THR B C 1
ATOM 1438 O O . THR B 1 76 ? 53.539 55.922 7.332 1.00 19.71 56 THR B O 1
ATOM 1442 N N . ARG B 1 77 ? 54.523 54.172 8.315 1.00 18.62 57 ARG B N 1
ATOM 1443 C CA . ARG B 1 77 ? 53.303 53.356 8.255 1.00 17.57 57 ARG B CA 1
ATOM 1444 C C . ARG B 1 77 ? 52.143 54.029 8.990 1.00 19.47 57 ARG B C 1
ATOM 1445 O O . ARG B 1 77 ? 51.013 54.053 8.493 1.00 21.60 57 ARG B O 1
ATOM 1453 N N . THR B 1 78 ? 52.431 54.564 10.177 1.00 14.16 58 THR B N 1
ATOM 1454 C CA . THR B 1 78 ? 51.412 55.215 10.991 1.00 16.28 58 THR B CA 1
ATOM 1455 C C . THR B 1 78 ? 50.892 56.494 10.363 1.00 14.44 58 THR B C 1
ATOM 1456 O O . THR B 1 78 ? 49.696 56.758 10.429 1.00 15.04 58 THR B O 1
ATOM 1460 N N . LEU B 1 79 ? 51.772 57.292 9.756 1.00 15.60 59 LEU B N 1
ATOM 1461 C CA . LEU B 1 79 ? 51.321 58.530 9.126 1.00 21.14 59 LEU B CA 1
ATOM 1462 C C . LEU B 1 79 ? 50.499 58.219 7.862 1.00 19.53 59 LEU B C 1
ATOM 1463 O O . LEU B 1 79 ? 49.540 58.932 7.547 1.00 16.32 59 LEU B O 1
ATOM 1468 N N . ILE B 1 80 ? 50.861 57.158 7.145 1.00 14.77 60 ILE B N 1
ATOM 1469 C CA . ILE B 1 80 ? 50.075 56.780 5.960 1.00 14.07 60 ILE B CA 1
ATOM 1470 C C . ILE B 1 80 ? 48.675 56.368 6.418 1.00 13.32 60 ILE B C 1
ATOM 1471 O O . ILE B 1 80 ? 47.673 56.802 5.842 1.00 15.18 60 ILE B O 1
ATOM 1476 N N . LEU B 1 81 ? 48.590 55.553 7.466 1.00 14.01 61 LEU B N 1
ATOM 1477 C CA . LEU B 1 81 ? 47.284 55.130 7.972 1.00 17.21 61 LEU B CA 1
ATOM 1478 C C . LEU B 1 81 ? 46.471 56.300 8.522 1.00 19.04 61 LEU B C 1
ATOM 1479 O O . LEU B 1 81 ? 45.243 56.352 8.373 1.00 14.99 61 LEU B O 1
ATOM 1484 N N . LEU B 1 82 ? 47.156 57.241 9.160 1.00 13.72 62 LEU B N 1
ATOM 1485 C CA . LEU B 1 82 ? 46.477 58.410 9.734 1.00 16.07 62 LEU B CA 1
ATOM 1486 C C . LEU B 1 82 ? 45.934 59.300 8.617 1.00 18.16 62 LEU B C 1
ATOM 1487 O O . LEU B 1 82 ? 44.808 59.812 8.688 1.00 18.35 62 LEU B O 1
ATOM 1492 N N . GLY B 1 83 ? 46.748 59.492 7.588 1.00 15.54 63 GLY B N 1
ATOM 1493 C CA . GLY B 1 83 ? 46.325 60.293 6.454 1.00 16.87 63 GLY B CA 1
ATOM 1494 C C . GLY B 1 83 ? 45.103 59.680 5.790 1.00 17.58 63 GLY B C 1
ATOM 1495 O O . GLY B 1 83 ? 44.144 60.387 5.456 1.00 15.47 63 GLY B O 1
ATOM 1496 N N . ILE B 1 84 ? 45.122 58.363 5.593 1.00 15.25 64 ILE B N 1
ATOM 1497 C CA . ILE B 1 84 ? 43.976 57.692 4.980 1.00 15.25 64 ILE B CA 1
ATOM 1498 C C . ILE B 1 84 ? 42.739 57.872 5.859 1.00 17.34 64 ILE B C 1
ATOM 1499 O O . ILE B 1 84 ? 41.655 58.184 5.359 1.00 15.94 64 ILE B O 1
ATOM 1504 N N . ALA B 1 85 ? 42.906 57.685 7.168 1.00 13.50 65 ALA B N 1
ATOM 1505 C CA . ALA B 1 85 ? 41.795 57.799 8.108 1.00 14.68 65 ALA B CA 1
ATOM 1506 C C . ALA B 1 85 ? 41.115 59.166 8.030 1.00 15.34 65 ALA B C 1
ATOM 1507 O O . ALA B 1 85 ? 39.886 59.258 7.998 1.00 18.26 65 ALA B O 1
ATOM 1509 N N . LEU B 1 86 ? 41.920 60.222 8.014 1.00 13.84 66 LEU B N 1
ATOM 1510 C CA . LEU B 1 86 ? 41.406 61.589 7.933 1.00 15.59 66 LEU B CA 1
ATOM 1511 C C . LEU B 1 86 ? 40.708 61.826 6.592 1.00 17.83 66 LEU B C 1
ATOM 1512 O O . LEU B 1 86 ? 39.622 62.387 6.543 1.00 19.84 66 LEU B O 1
ATOM 1517 N N . ALA B 1 87 ? 41.342 61.389 5.507 1.00 17.67 67 ALA B N 1
ATOM 1518 C CA . ALA B 1 87 ? 40.788 61.581 4.176 1.00 12.02 67 ALA B CA 1
ATOM 1519 C C . ALA B 1 87 ? 39.488 60.811 3.963 1.00 15.98 67 ALA B C 1
ATOM 1520 O O . ALA B 1 87 ? 38.623 61.277 3.238 1.00 20.65 67 ALA B O 1
ATOM 1522 N N . THR B 1 88 ? 39.326 59.667 4.618 1.00 18.17 68 THR B N 1
ATOM 1523 C CA . THR B 1 88 ? 38.106 58.871 4.444 1.00 17.92 68 THR B CA 1
ATOM 1524 C C . THR B 1 88 ? 37.092 59.106 5.552 1.00 18.73 68 THR B C 1
ATOM 1525 O O . THR B 1 88 ? 36.006 58.530 5.535 1.00 18.80 68 THR B O 1
ATOM 1529 N N . GLY B 1 89 ? 37.454 59.931 6.525 1.00 14.55 69 GLY B N 1
ATOM 1530 C CA . GLY B 1 89 ? 36.536 60.193 7.611 1.00 16.16 69 GLY B CA 1
ATOM 1531 C C . GLY B 1 89 ? 36.249 59.002 8.503 1.00 20.36 69 GLY B C 1
ATOM 1532 O O . GLY B 1 89 ? 35.154 58.909 9.062 1.00 18.23 69 GLY B O 1
ATOM 1533 N N . SER B 1 90 ? 37.212 58.095 8.660 1.00 15.61 70 SER B N 1
ATOM 1534 C CA . SER B 1 90 ? 36.998 56.944 9.542 1.00 19.99 70 SER B CA 1
ATOM 1535 C C . SER B 1 90 ? 37.356 57.395 10.948 1.00 20.40 70 SER B C 1
ATOM 1536 O O . SER B 1 90 ? 38.526 57.468 11.314 1.00 18.35 70 SER B O 1
ATOM 1539 N N . GLU B 1 91 ? 36.334 57.705 11.739 1.00 18.32 71 GLU B N 1
ATOM 1540 C CA . GLU B 1 91 ? 36.563 58.200 13.090 1.00 22.55 71 GLU B CA 1
ATOM 1541 C C . GLU B 1 91 ? 37.365 57.257 13.955 1.00 18.66 71 GLU B C 1
ATOM 1542 O O . GLU B 1 91 ? 38.272 57.698 14.666 1.00 18.69 71 GLU B O 1
ATOM 1548 N N . ALA B 1 92 ? 37.028 55.968 13.907 1.00 17.80 72 ALA B N 1
ATOM 1549 C CA . ALA B 1 92 ? 37.720 54.986 14.744 1.00 19.00 72 ALA B CA 1
ATOM 1550 C C . ALA B 1 92 ? 39.197 54.890 14.387 1.00 21.01 72 ALA B C 1
ATOM 1551 O O . ALA B 1 92 ? 40.046 54.737 15.262 1.00 19.78 72 ALA B O 1
ATOM 1553 N N . CYS B 1 93 ? 39.510 55.002 13.102 1.00 17.38 73 CYS B N 1
ATOM 1554 C CA . CYS B 1 93 ? 40.900 54.930 12.662 1.00 15.98 73 CYS B CA 1
ATOM 1555 C C . CYS B 1 93 ? 41.674 56.211 12.988 1.00 14.26 73 CYS B C 1
ATOM 1556 O O . CYS B 1 93 ? 42.854 56.151 13.322 1.00 16.87 73 CYS B O 1
ATOM 1559 N N . VAL B 1 94 ? 41.026 57.373 12.875 1.00 15.81 74 VAL B N 1
ATOM 1560 C CA . VAL B 1 94 ? 41.711 58.625 13.210 1.00 13.74 74 VAL B CA 1
ATOM 1561 C C . VAL B 1 94 ? 42.123 58.562 14.681 1.00 17.03 74 VAL B C 1
ATOM 1562 O O . VAL B 1 94 ? 43.271 58.828 15.019 1.00 19.49 74 VAL B O 1
ATOM 1566 N N . LYS B 1 95 ? 41.187 58.187 15.551 1.00 18.74 75 LYS B N 1
ATOM 1567 C CA . LYS B 1 95 ? 41.481 58.131 16.985 1.00 20.12 75 LYS B CA 1
ATOM 1568 C C . LYS B 1 95 ? 42.560 57.092 17.284 1.00 20.54 75 LYS B C 1
ATOM 1569 O O . LYS B 1 95 ? 43.508 57.338 18.030 1.00 16.30 75 LYS B O 1
ATOM 1575 N N . ALA B 1 96 ? 42.429 55.922 16.678 1.00 19.50 76 ALA B N 1
ATOM 1576 C CA . ALA B 1 96 ? 43.415 54.888 16.915 1.00 18.26 76 ALA B CA 1
ATOM 1577 C C . ALA B 1 96 ? 44.816 55.292 16.448 1.00 18.35 76 ALA B C 1
ATOM 1578 O O . ALA B 1 96 ? 45.792 55.094 17.181 1.00 19.00 76 ALA B O 1
ATOM 1588 N N . ALA B 1 98 ? 46.020 58.297 15.958 1.00 20.06 78 ALA B N 1
ATOM 1589 C CA . ALA B 1 98 ? 46.497 59.462 16.694 1.00 19.48 78 ALA B CA 1
ATOM 1590 C C . ALA B 1 98 ? 47.131 58.948 17.993 1.00 20.57 78 ALA B C 1
ATOM 1591 O O . ALA B 1 98 ? 48.204 59.401 18.390 1.00 23.99 78 ALA B O 1
ATOM 1593 N N . HIS B 1 99 ? 46.470 58.002 18.653 1.00 20.55 79 HIS B N 1
ATOM 1594 C CA . HIS B 1 99 ? 47.026 57.462 19.893 1.00 25.23 79 HIS B CA 1
ATOM 1595 C C . HIS B 1 99 ? 48.248 56.617 19.647 1.00 26.55 79 HIS B C 1
ATOM 1596 O O . HIS B 1 99 ? 49.196 56.638 20.440 1.00 23.66 79 HIS B O 1
ATOM 1603 N N . ARG B 1 100 ? 48.223 55.870 18.551 1.00 20.63 80 ARG B N 1
ATOM 1604 C CA . ARG B 1 100 ? 49.365 55.046 18.159 1.00 19.77 80 ARG B CA 1
ATOM 1605 C C . ARG B 1 100 ? 50.557 55.997 17.947 1.00 23.51 80 ARG B C 1
ATOM 1606 O O . ARG B 1 100 ? 51.643 55.790 18.500 1.00 22.79 80 ARG B O 1
ATOM 1614 N N . ALA B 1 101 ? 50.340 57.055 17.165 1.00 20.46 81 ALA B N 1
ATOM 1615 C CA . ALA B 1 101 ? 51.375 58.051 16.887 1.00 22.05 81 ALA B CA 1
ATOM 1616 C C . ALA B 1 101 ? 51.934 58.662 18.173 1.00 27.62 81 ALA B C 1
ATOM 1617 O O . ALA B 1 101 ? 53.152 58.837 18.315 1.00 23.38 81 ALA B O 1
ATOM 1619 N N . LYS B 1 102 ? 51.044 59.007 19.097 1.00 26.35 82 LYS B N 1
ATOM 1620 C CA . LYS B 1 102 ? 51.476 59.605 20.357 1.00 32.57 82 LYS B CA 1
ATOM 1621 C C . LYS B 1 102 ? 52.360 58.620 21.116 1.00 34.44 82 LYS B C 1
ATOM 1622 O O . LYS B 1 102 ? 53.447 58.969 21.566 1.00 41.11 82 LYS B O 1
ATOM 1628 N N . ARG B 1 103 ? 51.904 57.379 21.232 1.00 32.15 83 ARG B N 1
ATOM 1629 C CA . ARG B 1 103 ? 52.670 56.355 21.936 1.00 31.96 83 ARG B CA 1
ATOM 1630 C C . ARG B 1 103 ? 53.996 56.024 21.275 1.00 33.62 83 ARG B C 1
ATOM 1631 O O . ARG B 1 103 ? 54.953 55.637 21.959 1.00 30.52 83 ARG B O 1
ATOM 1639 N N . LEU B 1 104 ? 54.072 56.191 19.954 1.00 30.42 84 LEU B N 1
ATOM 1640 C CA . LEU B 1 104 ? 55.322 55.950 19.241 1.00 27.66 84 LEU B CA 1
ATOM 1641 C C . LEU B 1 104 ? 56.211 57.174 19.380 1.00 29.82 84 LEU B C 1
ATOM 1642 O O . LEU B 1 104 ? 57.377 57.141 19.008 1.00 31.98 84 LEU B O 1
ATOM 1647 N N . GLY B 1 105 ? 55.651 58.266 19.895 1.00 32.82 85 GLY B N 1
ATOM 1648 C CA . GLY B 1 105 ? 56.442 59.475 20.075 1.00 31.14 85 GLY B CA 1
ATOM 1649 C C . GLY B 1 105 ? 56.662 60.313 18.828 1.00 35.90 85 GLY B C 1
ATOM 1650 O O . GLY B 1 105 ? 57.666 61.024 18.725 1.00 33.35 85 GLY B O 1
ATOM 1651 N N . LEU B 1 106 ? 55.734 60.236 17.875 1.00 29.63 86 LEU B N 1
ATOM 1652 C CA . LEU B 1 106 ? 55.837 61.018 16.647 1.00 24.17 86 LEU B CA 1
ATOM 1653 C C . LEU B 1 106 ? 55.675 62.505 16.981 1.00 29.72 86 LEU B C 1
ATOM 1654 O O . LEU B 1 106 ? 54.861 62.865 17.831 1.00 25.94 86 LEU B O 1
ATOM 1659 N N . SER B 1 107 ? 56.434 63.362 16.300 1.00 25.74 87 SER B N 1
ATOM 1660 C CA . SER B 1 107 ? 56.392 64.803 16.572 1.00 30.09 87 SER B CA 1
ATOM 1661 C C . SER B 1 107 ? 55.100 65.525 16.187 1.00 31.63 87 SER B C 1
ATOM 1662 O O . SER B 1 107 ? 54.409 65.148 15.244 1.00 24.47 87 SER B O 1
ATOM 1665 N N . LYS B 1 108 ? 54.786 66.577 16.931 1.00 29.57 88 LYS B N 1
ATOM 1666 C CA . LYS B 1 108 ? 53.592 67.366 16.661 1.00 30.60 88 LYS B CA 1
ATOM 1667 C C . LYS B 1 108 ? 53.658 67.878 15.226 1.00 25.93 88 LYS B C 1
ATOM 1668 O O . LYS B 1 108 ? 52.656 67.896 14.508 1.00 24.96 88 LYS B O 1
ATOM 1674 N N . GLU B 1 109 ? 54.850 68.292 14.808 1.00 24.00 89 GLU B N 1
ATOM 1675 C CA . GLU B 1 109 ? 55.031 68.829 13.461 1.00 29.40 89 GLU B CA 1
ATOM 1676 C C . GLU B 1 109 ? 54.734 67.804 12.362 1.00 24.11 89 GLU B C 1
ATOM 1677 O O . GLU B 1 109 ? 54.144 68.138 11.336 1.00 21.32 89 GLU B O 1
ATOM 1683 N N . ALA B 1 110 ? 55.153 66.565 12.576 1.00 24.27 90 ALA B N 1
ATOM 1684 C CA . ALA B 1 110 ? 54.929 65.504 11.598 1.00 22.83 90 ALA B CA 1
ATOM 1685 C C . ALA B 1 110 ? 53.445 65.180 11.501 1.00 23.04 90 ALA B C 1
ATOM 1686 O O . ALA B 1 110 ? 52.907 64.957 10.401 1.00 22.00 90 ALA B O 1
ATOM 1688 N N . LEU B 1 111 ? 52.774 65.164 12.649 1.00 16.56 91 LEU B N 1
ATOM 1689 C CA . LEU B 1 111 ? 51.346 64.857 12.676 1.00 17.98 91 LEU B CA 1
ATOM 1690 C C . LEU B 1 111 ? 50.522 65.976 12.039 1.00 18.95 91 LEU B C 1
ATOM 1691 O O . LEU B 1 111 ? 49.547 65.724 11.344 1.00 20.50 91 LEU B O 1
ATOM 1696 N N . LEU B 1 112 ? 50.911 67.222 12.275 1.00 24.16 92 LEU B N 1
ATOM 1697 C CA . LEU B 1 112 ? 50.196 68.339 11.671 1.00 22.29 92 LEU B CA 1
ATOM 1698 C C . LEU B 1 112 ? 50.446 68.384 10.180 1.00 20.54 92 LEU B C 1
ATOM 1699 O O . LEU B 1 112 ? 49.571 68.774 9.412 1.00 21.61 92 LEU B O 1
ATOM 1704 N N . GLU B 1 113 ? 51.643 67.999 9.752 1.00 21.03 93 GLU B N 1
ATOM 1705 C CA . GLU B 1 113 ? 51.911 68.001 8.323 1.00 22.66 93 GLU B CA 1
ATOM 1706 C C . GLU B 1 113 ? 51.067 66.895 7.673 1.00 16.42 93 GLU B C 1
ATOM 1707 O O . GLU B 1 113 ? 50.625 67.038 6.545 1.00 22.80 93 GLU B O 1
ATOM 1713 N N . THR B 1 114 ? 50.846 65.798 8.389 1.00 18.94 94 THR B N 1
ATOM 1714 C CA . THR B 1 114 ? 50.031 64.693 7.853 1.00 15.96 94 THR B CA 1
ATOM 1715 C C . THR B 1 114 ? 48.592 65.189 7.696 1.00 18.05 94 THR B C 1
ATOM 1716 O O . THR B 1 114 ? 47.919 64.914 6.690 1.00 18.45 94 THR B O 1
ATOM 1720 N N . LEU B 1 115 ? 48.115 65.936 8.690 1.00 13.33 95 LEU B N 1
ATOM 1721 C CA . LEU B 1 115 ? 46.760 66.481 8.593 1.00 16.75 95 LEU B CA 1
ATOM 1722 C C . LEU B 1 115 ? 46.675 67.418 7.389 1.00 17.35 95 LEU B C 1
ATOM 1723 O O . LEU B 1 115 ? 45.711 67.348 6.604 1.00 17.58 95 LEU B O 1
ATOM 1728 N N . LYS B 1 116 ? 47.669 68.301 7.218 1.00 18.21 96 LYS B N 1
ATOM 1729 C CA . LYS B 1 116 ? 47.651 69.219 6.064 1.00 16.61 96 LYS B CA 1
ATOM 1730 C C . LYS B 1 116 ? 47.661 68.470 4.730 1.00 19.77 96 LYS B C 1
ATOM 1731 O O . LYS B 1 116 ? 47.004 68.884 3.758 1.00 16.59 96 LYS B O 1
ATOM 1737 N N . ILE B 1 117 ? 48.421 67.375 4.677 1.00 18.30 97 ILE B N 1
ATOM 1738 C CA . ILE B 1 117 ? 48.513 66.567 3.460 1.00 18.65 97 ILE B CA 1
ATOM 1739 C C . ILE B 1 117 ? 47.185 65.864 3.127 1.00 16.25 97 ILE B C 1
ATOM 1740 O O . ILE B 1 117 ? 46.771 65.820 1.963 1.00 18.20 97 ILE B O 1
ATOM 1745 N N . ALA B 1 118 ? 46.529 65.312 4.146 1.00 19.05 98 ALA B N 1
ATOM 1746 C CA . ALA B 1 118 ? 45.252 64.636 3.951 1.00 19.72 98 ALA B CA 1
ATOM 1747 C C . ALA B 1 118 ? 44.229 65.662 3.434 1.00 17.86 98 ALA B C 1
ATOM 1748 O O . ALA B 1 118 ? 43.421 65.372 2.562 1.00 14.15 98 ALA B O 1
ATOM 1750 N N . ARG B 1 119 ? 44.265 66.867 3.992 1.00 18.72 99 ARG B N 1
ATOM 1751 C CA . ARG B 1 119 ? 43.350 67.910 3.560 1.00 17.66 99 ARG B CA 1
ATOM 1752 C C . ARG B 1 119 ? 43.622 68.276 2.091 1.00 18.06 99 ARG B C 1
ATOM 1753 O O . ARG B 1 119 ? 42.691 68.390 1.274 1.00 15.66 99 ARG B O 1
ATOM 1761 N N . GLN B 1 120 ? 44.898 68.433 1.749 1.00 18.52 100 GLN B N 1
ATOM 1762 C CA . GLN B 1 120 ? 45.286 68.763 0.380 1.00 17.07 100 GLN B CA 1
ATOM 1763 C C . GLN B 1 120 ? 44.897 67.639 -0.575 1.00 16.55 100 GLN B C 1
ATOM 1764 O O . GLN B 1 120 ? 44.479 67.885 -1.708 1.00 16.80 100 GLN B O 1
ATOM 1770 N N . ALA B 1 121 ? 45.050 66.399 -0.122 1.00 14.54 101 ALA B N 1
ATOM 1771 C CA . ALA B 1 121 ? 44.718 65.254 -0.962 1.00 15.11 101 ALA B CA 1
ATOM 1772 C C . ALA B 1 121 ? 43.240 65.292 -1.385 1.00 15.58 101 ALA B C 1
ATOM 1773 O O . ALA B 1 121 ? 42.916 65.101 -2.567 1.00 16.96 101 ALA B O 1
ATOM 1775 N N . GLN B 1 122 ? 42.351 65.546 -0.424 1.00 18.75 102 GLN B N 1
ATOM 1776 C CA . GLN B 1 122 ? 40.925 65.583 -0.725 1.00 17.26 102 GLN B CA 1
ATOM 1777 C C . GLN B 1 122 ? 40.599 66.709 -1.711 1.00 18.18 102 GLN B C 1
ATOM 1778 O O . GLN B 1 122 ? 39.761 66.528 -2.598 1.00 17.70 102 GLN B O 1
ATOM 1784 N N . ALA B 1 123 ? 41.279 67.849 -1.566 1.00 20.14 103 ALA B N 1
ATOM 1785 C CA . ALA B 1 123 ? 41.086 68.981 -2.479 1.00 19.59 103 ALA B CA 1
ATOM 1786 C C . ALA B 1 123 ? 41.629 68.593 -3.853 1.00 18.20 103 ALA B C 1
ATOM 1787 O O . ALA B 1 123 ? 40.991 68.868 -4.875 1.00 19.43 103 ALA B O 1
ATOM 1789 N N . ASN B 1 124 ? 42.807 67.960 -3.881 1.00 18.60 104 ASN B N 1
ATOM 1790 C CA . ASN B 1 124 ? 43.425 67.493 -5.129 1.00 18.60 104 ASN B CA 1
ATOM 1791 C C . ASN B 1 124 ? 42.476 66.600 -5.951 1.00 18.81 104 ASN B C 1
ATOM 1792 O O . ASN B 1 124 ? 42.400 66.700 -7.189 1.00 16.69 104 ASN B O 1
ATOM 1797 N N . ALA B 1 125 ? 41.812 65.680 -5.261 1.00 17.51 105 ALA B N 1
ATOM 1798 C CA . ALA B 1 125 ? 40.906 64.736 -5.914 1.00 16.99 105 ALA B CA 1
ATOM 1799 C C . ALA B 1 125 ? 39.763 65.432 -6.627 1.00 15.32 105 ALA B C 1
ATOM 1800 O O . ALA B 1 125 ? 39.353 64.986 -7.710 1.00 19.65 105 ALA B O 1
ATOM 1802 N N . VAL B 1 126 ? 39.234 66.503 -6.034 1.00 14.44 106 VAL B N 1
ATOM 1803 C CA . VAL B 1 126 ? 38.128 67.213 -6.689 1.00 16.57 106 VAL B CA 1
ATOM 1804 C C . VAL B 1 126 ? 38.607 67.752 -8.053 1.00 16.54 106 VAL B C 1
ATOM 1805 O O . VAL B 1 126 ? 37.918 67.602 -9.068 1.00 18.88 106 VAL B O 1
ATOM 1809 N N . LEU B 1 127 ? 39.797 68.356 -8.089 1.00 17.84 107 LEU B N 1
ATOM 1810 C CA . LEU B 1 127 ? 40.315 68.869 -9.356 1.00 20.42 107 LEU B CA 1
ATOM 1811 C C . LEU B 1 127 ? 40.542 67.689 -10.310 1.00 20.97 107 LEU B C 1
ATOM 1812 O O . LEU B 1 127 ? 40.253 67.788 -11.504 1.00 18.97 107 LEU B O 1
ATOM 1817 N N . GLY B 1 128 ? 41.057 66.573 -9.783 1.00 16.89 108 GLY B N 1
ATOM 1818 C CA . GLY B 1 128 ? 41.259 65.395 -10.620 1.00 23.34 108 GLY B CA 1
ATOM 1819 C C . GLY B 1 128 ? 39.978 64.894 -11.287 1.00 24.23 108 GLY B C 1
ATOM 1820 O O . GLY B 1 128 ? 40.029 64.294 -12.3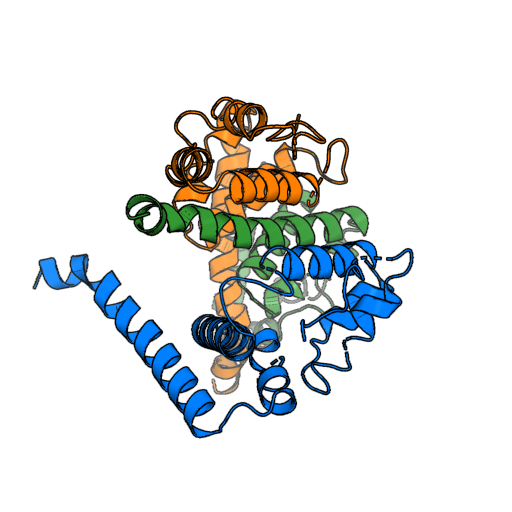59 1.00 24.77 108 GLY B O 1
ATOM 1821 N N . HIS B 1 129 ? 38.827 65.142 -10.658 1.00 25.73 109 HIS B N 1
ATOM 1822 C CA . HIS B 1 129 ? 37.534 64.704 -11.193 1.00 24.84 109 HIS B CA 1
ATOM 1823 C C . HIS B 1 129 ? 36.863 65.782 -12.039 1.00 20.92 109 HIS B C 1
ATOM 1824 O O . HIS B 1 129 ? 35.763 65.571 -12.557 1.00 26.25 109 HIS B O 1
ATOM 1831 N N . ALA B 1 130 ? 37.527 66.923 -12.199 1.00 23.06 110 ALA B N 1
ATOM 1832 C CA . ALA B 1 130 ? 36.938 68.055 -12.907 1.00 25.47 110 ALA B CA 1
ATOM 1833 C C . ALA B 1 130 ? 37.078 68.141 -14.426 1.00 26.37 110 ALA B C 1
ATOM 1834 O O . ALA B 1 130 ? 36.502 69.032 -15.043 1.00 23.97 110 ALA B O 1
ATOM 1836 N N . ALA B 1 131 ? 37.817 67.224 -15.036 1.00 24.11 111 ALA B N 1
ATOM 1837 C CA . ALA B 1 131 ? 38.001 67.278 -16.486 1.00 31.56 111 ALA B CA 1
ATOM 1838 C C . ALA B 1 131 ? 36.705 67.459 -17.290 1.00 27.81 111 ALA B C 1
ATOM 1839 O O . ALA B 1 131 ? 36.615 68.344 -18.142 1.00 30.76 111 ALA B O 1
ATOM 1841 N N . PRO B 1 132 ? 35.687 66.626 -17.036 1.00 27.55 112 PRO B N 1
ATOM 1842 C CA . PRO B 1 132 ? 34.430 66.758 -17.783 1.00 27.29 112 PRO B CA 1
ATOM 1843 C C . PRO B 1 132 ? 33.781 68.145 -17.683 1.00 28.70 112 PRO B C 1
ATOM 1844 O O . PRO B 1 132 ? 33.160 68.624 -18.635 1.00 27.97 112 PRO B O 1
ATOM 1848 N N . LEU B 1 133 ? 33.906 68.785 -16.530 1.00 23.34 113 LEU B N 1
ATOM 1849 C CA . LEU B 1 133 ? 33.338 70.117 -16.365 1.00 28.23 113 LEU B CA 1
ATOM 1850 C C . LEU B 1 133 ? 34.168 71.162 -17.102 1.00 32.45 113 LEU B C 1
ATOM 1851 O O . LEU B 1 133 ? 33.631 71.959 -17.860 1.00 28.87 113 LEU B O 1
ATOM 1856 N N . LEU B 1 134 ? 35.474 71.165 -16.852 1.00 29.72 114 LEU B N 1
ATOM 1857 C CA . LEU B 1 134 ? 36.368 72.136 -17.478 1.00 33.96 114 LEU B CA 1
ATOM 1858 C C . LEU B 1 134 ? 36.298 72.007 -18.995 1.00 32.02 114 LEU B C 1
ATOM 1859 O O . LEU B 1 134 ? 36.466 72.984 -19.717 1.00 38.58 114 LEU B O 1
ATOM 1864 N N . GLU B 1 135 ? 36.034 70.793 -19.460 1.00 38.43 115 GLU B N 1
ATOM 1865 C CA . GLU B 1 135 ? 35.932 70.500 -20.884 1.00 40.35 115 GLU B CA 1
ATOM 1866 C C . GLU B 1 135 ? 34.886 71.370 -21.578 1.00 43.15 115 GLU B C 1
ATOM 1867 O O . GLU B 1 135 ? 35.109 71.816 -22.700 1.00 43.03 115 GLU B O 1
ATOM 1873 N N . VAL B 1 136 ? 33.747 71.605 -20.923 1.00 42.26 116 VAL B N 1
ATOM 1874 C CA . VAL B 1 136 ? 32.678 72.412 -21.520 1.00 41.12 116 VAL B CA 1
ATOM 1875 C C . VAL B 1 136 ? 32.760 73.903 -21.230 1.00 44.59 116 VAL B C 1
ATOM 1876 O O . VAL B 1 136 ? 31.964 74.676 -21.758 1.00 43.05 116 VAL B O 1
ATOM 1880 N N . LEU B 1 137 ? 33.708 74.312 -20.395 1.00 43.91 117 LEU B N 1
ATOM 1881 C CA . LEU B 1 137 ? 33.858 75.726 -20.080 1.00 45.36 117 LEU B CA 1
ATOM 1882 C C . LEU B 1 137 ? 34.509 76.425 -21.259 1.00 50.53 117 LEU B C 1
ATOM 1883 O O . LEU B 1 137 ? 34.894 75.722 -22.217 1.00 51.85 117 LEU B O 1
ATOM 1889 N N . GLU C 1 26 ? 52.507 78.577 -18.099 1.00 61.16 6 GLU C N 1
ATOM 1890 C CA . GLU C 1 26 ? 53.056 79.121 -16.824 1.00 64.09 6 GLU C CA 1
ATOM 1891 C C . GLU C 1 26 ? 54.088 78.157 -16.221 1.00 63.73 6 GLU C C 1
ATOM 1892 O O . GLU C 1 26 ? 54.289 77.052 -16.734 1.00 61.94 6 GLU C O 1
ATOM 1898 N N . ARG C 1 27 ? 54.738 78.577 -15.137 1.00 63.27 7 ARG C N 1
ATOM 1899 C CA . ARG C 1 27 ? 55.758 77.754 -14.492 1.00 62.11 7 ARG C CA 1
ATOM 1900 C C . ARG C 1 27 ? 55.174 76.789 -13.469 1.00 58.53 7 ARG C C 1
ATOM 1901 O O . ARG C 1 27 ? 55.848 75.854 -13.037 1.00 58.36 7 ARG C O 1
ATOM 1909 N N . VAL C 1 28 ? 53.934 77.026 -13.055 1.00 56.45 8 VAL C N 1
ATOM 1910 C CA . VAL C 1 28 ? 53.304 76.121 -12.106 1.00 52.53 8 VAL C CA 1
ATOM 1911 C C . VAL C 1 28 ? 52.904 74.906 -12.925 1.00 50.80 8 VAL C C 1
ATOM 1912 O O . VAL C 1 28 ? 52.968 73.774 -12.447 1.00 49.35 8 VAL C O 1
ATOM 1916 N N . LEU C 1 29 ? 52.519 75.158 -14.176 1.00 43.57 9 LEU C N 1
ATOM 1917 C CA . LEU C 1 29 ? 52.112 74.103 -15.091 1.00 46.11 9 LEU C CA 1
ATOM 1918 C C . LEU C 1 29 ? 53.321 73.315 -15.585 1.00 50.06 9 LEU C C 1
ATOM 1919 O O . LEU C 1 29 ? 53.287 72.081 -15.648 1.00 46.10 9 LEU C O 1
ATOM 1924 N N . GLN C 1 30 ? 54.389 74.030 -15.940 1.00 50.95 10 GLN C N 1
ATOM 1925 C CA . GLN C 1 30 ? 55.611 73.386 -16.426 1.00 49.21 10 GLN C CA 1
ATOM 1926 C C . GLN C 1 30 ? 56.208 72.441 -15.384 1.00 47.36 10 GLN C C 1
ATOM 1927 O O . GLN C 1 30 ? 56.571 71.299 -15.701 1.00 44.45 10 GLN C O 1
ATOM 1933 N N . ALA C 1 31 ? 56.315 72.935 -14.150 1.00 40.32 11 ALA C N 1
ATOM 1934 C CA . ALA C 1 31 ? 56.869 72.179 -13.035 1.00 42.01 11 ALA C CA 1
ATOM 1935 C C . ALA C 1 31 ? 56.074 70.910 -12.749 1.00 47.21 11 ALA C C 1
ATOM 1936 O O . ALA C 1 31 ? 56.645 69.873 -12.411 1.00 40.75 11 ALA C O 1
ATOM 1946 N N . ALA C 1 33 ? 54.102 69.291 -15.004 1.00 40.03 13 ALA C N 1
ATOM 1947 C CA . ALA C 1 33 ? 54.303 68.392 -16.133 1.00 42.31 13 ALA C CA 1
ATOM 1948 C C . ALA C 1 33 ? 55.691 67.772 -15.939 1.00 49.44 13 ALA C C 1
ATOM 1949 O O . ALA C 1 33 ? 55.940 66.618 -16.307 1.00 44.31 13 ALA C O 1
ATOM 1951 N N . GLU C 1 34 ? 56.576 68.557 -15.326 1.00 49.67 14 GLU C N 1
ATOM 1952 C CA . GLU C 1 34 ? 57.945 68.145 -15.041 1.00 55.27 14 GLU C CA 1
ATOM 1953 C C . GLU C 1 34 ? 58.018 66.888 -14.179 1.00 52.64 14 GLU C C 1
ATOM 1954 O O . GLU C 1 34 ? 58.528 65.857 -14.615 1.00 50.66 14 GLU C O 1
ATOM 1960 N N . ASN C 1 35 ? 57.501 66.993 -12.955 1.00 49.15 15 ASN C N 1
ATOM 1961 C CA . ASN C 1 35 ? 57.545 65.906 -11.986 1.00 50.51 15 ASN C CA 1
ATOM 1962 C C . ASN C 1 35 ? 56.422 64.872 -11.999 1.00 52.37 15 ASN C C 1
ATOM 1963 O O . ASN C 1 35 ? 56.370 64.036 -11.096 1.00 50.40 15 ASN C O 1
ATOM 1968 N N . LEU C 1 36 ? 55.533 64.915 -12.995 1.00 47.48 16 LEU C N 1
ATOM 1969 C CA . LEU C 1 36 ? 54.438 63.940 -13.070 1.00 43.67 16 LEU C CA 1
ATOM 1970 C C . LEU C 1 36 ? 54.430 63.198 -14.397 1.00 46.23 16 LEU C C 1
ATOM 1971 O O . LEU C 1 36 ? 53.950 62.068 -14.485 1.00 40.92 16 LEU C O 1
ATOM 1976 N N . GLY C 1 37 ? 54.967 63.831 -15.434 1.00 46.23 17 GLY C N 1
ATOM 1977 C CA . GLY C 1 37 ? 55.003 63.197 -16.739 1.00 40.04 17 GLY C CA 1
ATOM 1978 C C . GLY C 1 37 ? 53.666 62.705 -17.264 1.00 40.51 17 GLY C C 1
ATOM 1979 O O . GLY C 1 37 ? 52.685 63.449 -17.303 1.00 41.21 17 GLY C O 1
ATOM 1980 N N . GLU C 1 38 ? 53.640 61.440 -17.679 1.00 41.08 18 GLU C N 1
ATOM 1981 C CA . GLU C 1 38 ? 52.451 60.790 -18.234 1.00 43.31 18 GLU C CA 1
ATOM 1982 C C . GLU C 1 38 ? 51.335 60.686 -17.190 1.00 37.96 18 GLU C C 1
ATOM 1983 O O . GLU C 1 38 ? 50.190 60.382 -17.517 1.00 31.43 18 GLU C O 1
ATOM 1989 N N . GLY C 1 39 ? 51.672 60.935 -15.933 1.00 32.87 19 GLY C N 1
ATOM 1990 C CA . GLY C 1 39 ? 50.667 60.872 -14.887 1.00 33.34 19 GLY C CA 1
ATOM 1991 C C . GLY C 1 39 ? 50.019 62.214 -14.581 1.00 34.79 19 GLY C C 1
ATOM 1992 O O . GLY C 1 39 ? 49.251 62.333 -13.630 1.00 34.21 19 GLY C O 1
ATOM 1993 N N . LEU C 1 40 ? 50.321 63.235 -15.375 1.00 27.56 20 LEU C N 1
ATOM 1994 C CA . LEU C 1 40 ? 49.726 64.550 -15.140 1.00 31.90 20 LEU C CA 1
ATOM 1995 C C . LEU C 1 40 ? 48.229 64.440 -15.399 1.00 25.65 20 LEU C C 1
ATOM 1996 O O . LEU C 1 40 ? 47.818 64.028 -16.473 1.00 24.53 20 LEU C O 1
ATOM 2001 N N . PRO C 1 41 ? 47.393 64.797 -14.418 1.00 27.18 21 PRO C N 1
ATOM 2002 C CA . PRO C 1 41 ? 45.942 64.715 -14.621 1.00 24.53 21 PRO C CA 1
ATOM 2003 C C . PRO C 1 41 ? 45.465 65.539 -15.838 1.00 32.89 21 PRO C C 1
ATOM 2004 O O . PRO C 1 41 ? 45.959 66.633 -16.100 1.00 33.35 21 PRO C O 1
ATOM 2008 N N . ARG C 1 42 ? 44.515 64.988 -16.580 1.00 28.75 22 ARG C N 1
ATOM 2009 C CA . ARG C 1 42 ? 43.935 65.635 -17.757 1.00 35.72 22 ARG C CA 1
ATOM 2010 C C . ARG C 1 42 ? 43.353 67.002 -17.381 1.00 36.03 22 ARG C C 1
ATOM 2011 O O . ARG C 1 42 ? 43.268 67.915 -18.210 1.00 31.28 22 ARG C O 1
ATOM 2019 N N . ALA C 1 43 ? 42.959 67.148 -16.123 1.00 27.57 23 ALA C N 1
ATOM 2020 C CA . ALA C 1 43 ? 42.410 68.418 -15.678 1.00 29.81 23 ALA C CA 1
ATOM 2021 C C . ALA C 1 43 ? 43.456 69.532 -15.502 1.00 30.32 23 ALA C C 1
ATOM 2022 O O . ALA C 1 43 ? 43.108 70.710 -15.542 1.00 25.13 23 ALA C O 1
ATOM 2024 N N . ILE C 1 44 ? 44.731 69.197 -15.319 1.00 26.01 24 ILE C N 1
ATOM 2025 C CA . ILE C 1 44 ? 45.706 70.264 -15.109 1.00 26.93 24 ILE C CA 1
ATOM 2026 C C . ILE C 1 44 ? 45.881 71.172 -16.330 1.00 30.24 24 ILE C C 1
ATOM 2027 O O . ILE C 1 44 ? 45.826 72.394 -16.206 1.00 29.17 24 ILE C O 1
ATOM 2032 N N . PRO C 1 45 ? 46.083 70.596 -17.524 1.00 31.10 25 PRO C N 1
ATOM 2033 C CA . PRO C 1 45 ? 46.234 71.515 -18.657 1.00 33.07 25 PRO C CA 1
ATOM 2034 C C . PRO C 1 45 ? 44.954 72.334 -18.848 1.00 35.79 25 PRO C C 1
ATOM 2035 O O . PRO C 1 45 ? 45.010 73.527 -19.152 1.00 33.49 25 PRO C O 1
ATOM 2039 N N . LEU C 1 46 ? 43.800 71.692 -18.664 1.00 27.49 26 LEU C N 1
ATOM 2040 C CA . LEU C 1 46 ? 42.524 72.381 -18.802 1.00 23.00 26 LEU C CA 1
ATOM 2041 C C . LEU C 1 46 ? 42.417 73.553 -17.840 1.00 26.11 26 LEU C C 1
ATOM 2042 O O . LEU C 1 46 ? 41.896 74.613 -18.205 1.00 27.54 26 LEU C O 1
ATOM 2047 N N . LEU C 1 47 ? 42.909 73.373 -16.614 1.00 29.01 27 LEU C N 1
ATOM 2048 C CA . LEU C 1 47 ? 42.885 74.455 -15.643 1.00 23.68 27 LEU C CA 1
ATOM 2049 C C . LEU C 1 47 ? 43.777 75.576 -16.122 1.00 31.86 27 LEU C C 1
ATOM 2050 O O . LEU C 1 47 ? 43.401 76.737 -16.032 1.00 28.57 27 LEU C O 1
ATOM 2055 N N . ALA C 1 48 ? 44.965 75.229 -16.615 1.00 29.54 28 ALA C N 1
ATOM 2056 C CA . ALA C 1 48 ? 45.910 76.239 -17.086 1.00 33.47 28 ALA C CA 1
ATOM 2057 C C . ALA C 1 48 ? 45.260 77.089 -18.171 1.00 34.49 28 ALA C C 1
ATOM 2058 O O . ALA C 1 48 ? 45.420 78.307 -18.213 1.00 35.26 28 ALA C O 1
ATOM 2060 N N . GLU C 1 49 ? 44.503 76.426 -19.029 1.00 33.71 29 GLU C N 1
ATOM 2061 C CA . GLU C 1 49 ? 43.826 77.071 -20.140 1.00 35.11 29 GLU C CA 1
ATOM 2062 C C . GLU C 1 49 ? 42.593 77.893 -19.745 1.00 39.41 29 GLU C C 1
ATOM 2063 O O . GLU C 1 49 ? 42.435 79.033 -20.174 1.00 37.81 29 GLU C O 1
ATOM 2069 N N . LYS C 1 50 ? 41.731 77.323 -18.909 1.00 33.93 30 LYS C N 1
ATOM 2070 C CA . LYS C 1 50 ? 40.495 78.005 -18.544 1.00 34.73 30 LYS C CA 1
ATOM 2071 C C . LYS C 1 50 ? 40.364 78.586 -17.145 1.00 32.20 30 LYS C C 1
ATOM 2072 O O . LYS C 1 50 ? 39.509 79.437 -16.907 1.00 35.01 30 LYS C O 1
ATOM 2078 N N . ALA C 1 51 ? 41.179 78.129 -16.210 1.00 26.37 31 ALA C N 1
ATOM 2079 C CA . ALA C 1 51 ? 41.094 78.662 -14.860 1.00 32.47 31 ALA C CA 1
ATOM 2080 C C . ALA C 1 51 ? 42.484 78.765 -14.252 1.00 33.70 31 ALA C C 1
ATOM 2081 O O . ALA C 1 51 ? 42.779 78.134 -13.228 1.00 30.02 31 ALA C O 1
ATOM 2083 N N . PRO C 1 52 ? 43.363 79.581 -14.871 1.00 36.71 32 PRO C N 1
ATOM 2084 C CA . PRO C 1 52 ? 44.735 79.756 -14.375 1.00 28.76 32 PRO C CA 1
ATOM 2085 C C . PRO C 1 52 ? 44.835 80.170 -12.917 1.00 29.50 32 PRO C C 1
ATOM 2086 O O . PRO C 1 52 ? 45.778 79.795 -12.228 1.00 27.99 32 PRO C O 1
ATOM 2090 N N . GLY C 1 53 ? 43.866 80.940 -12.438 1.00 25.23 33 GLY C N 1
ATOM 2091 C CA . GLY C 1 53 ? 43.909 81.364 -11.046 1.00 24.70 33 GLY C CA 1
ATOM 2092 C C . GLY C 1 53 ? 43.768 80.172 -10.102 1.00 26.26 33 GLY C C 1
ATOM 2093 O O . GLY C 1 53 ? 44.369 80.132 -9.014 1.00 24.31 33 GLY C O 1
ATOM 2094 N N . LEU C 1 54 ? 42.967 79.193 -10.523 1.00 29.63 34 LEU C N 1
ATOM 2095 C CA . LEU C 1 54 ? 42.750 78.001 -9.720 1.00 28.26 34 LEU C CA 1
ATOM 2096 C C . LEU C 1 54 ? 44.007 77.130 -9.741 1.00 27.62 34 LEU C C 1
ATOM 2097 O O . LEU C 1 54 ? 44.349 76.500 -8.740 1.00 23.31 34 LEU C O 1
ATOM 2102 N N . LEU C 1 55 ? 44.697 77.090 -10.878 1.00 27.13 35 LEU C N 1
ATOM 2103 C CA . LEU C 1 55 ? 45.922 76.306 -10.954 1.00 30.56 35 LEU C CA 1
ATOM 2104 C C . LEU C 1 55 ? 46.971 76.895 -10.008 1.00 26.52 35 LEU C C 1
ATOM 2105 O O . LEU C 1 55 ? 47.708 76.154 -9.371 1.00 31.32 35 LEU C O 1
ATOM 2110 N N . LEU C 1 56 ? 47.032 78.223 -9.894 1.00 32.08 36 LEU C N 1
ATOM 2111 C CA . LEU C 1 56 ? 47.993 78.860 -8.983 1.00 28.88 36 LEU C CA 1
ATOM 2112 C C . LEU C 1 56 ? 47.642 78.586 -7.530 1.00 27.80 36 LEU C C 1
ATOM 2113 O O . LEU C 1 56 ? 48.517 78.353 -6.703 1.00 28.10 36 LEU C O 1
ATOM 2118 N N . GLU C 1 57 ? 46.350 78.635 -7.219 1.00 27.27 37 GLU C N 1
ATOM 2119 C CA . GLU C 1 57 ? 45.886 78.389 -5.863 1.00 25.14 37 GLU C CA 1
ATOM 2120 C C . GLU C 1 57 ? 46.235 76.950 -5.495 1.00 24.74 37 GLU C C 1
ATOM 2121 O O . GLU C 1 57 ? 46.635 76.668 -4.369 1.00 27.67 37 GLU C O 1
ATOM 2127 N N . HIS C 1 58 ? 46.047 76.046 -6.451 1.00 27.30 38 HIS C N 1
ATOM 2128 C CA . HIS C 1 58 ? 46.382 74.639 -6.254 1.00 26.02 38 HIS C CA 1
ATOM 2129 C C . HIS C 1 58 ? 47.859 74.558 -5.871 1.00 23.90 38 HIS C C 1
ATOM 2130 O O . HIS C 1 58 ? 48.223 73.923 -4.891 1.00 22.68 38 HIS C O 1
ATOM 2137 N N . GLY C 1 59 ? 48.713 75.214 -6.653 1.00 26.79 39 GLY C N 1
ATOM 2138 C CA . GLY C 1 59 ? 50.140 75.199 -6.348 1.00 25.31 39 GLY C CA 1
ATOM 2139 C C . GLY C 1 59 ? 50.448 75.828 -4.995 1.00 22.97 39 GLY C C 1
ATOM 2140 O O . GLY C 1 59 ? 51.309 75.349 -4.249 1.00 26.50 39 GLY C O 1
ATOM 2141 N N . ARG C 1 60 ? 49.743 76.906 -4.659 1.00 25.68 40 ARG C N 1
ATOM 2142 C CA . ARG C 1 60 ? 49.982 77.572 -3.392 1.00 29.01 40 ARG C CA 1
ATOM 2143 C C . ARG C 1 60 ? 49.594 76.727 -2.184 1.00 32.22 40 ARG C C 1
ATOM 2144 O O . ARG C 1 60 ? 50.350 76.650 -1.213 1.00 22.75 40 ARG C O 1
ATOM 2152 N N . SER C 1 61 ? 48.409 76.117 -2.227 1.00 27.38 41 SER C N 1
ATOM 2153 C CA . SER C 1 61 ? 47.966 75.290 -1.111 1.00 25.08 41 SER C CA 1
ATOM 2154 C C . SER C 1 61 ? 48.879 74.068 -0.966 1.00 23.15 41 SER C C 1
ATOM 2155 O O . SER C 1 61 ? 49.180 73.651 0.151 1.00 24.17 41 SER C O 1
ATOM 2158 N N . TRP C 1 62 ? 49.305 73.491 -2.086 1.00 22.20 42 TRP C N 1
ATOM 2159 C CA . TRP C 1 62 ? 50.202 72.342 -2.031 1.00 23.75 42 TRP C CA 1
ATOM 2160 C C . TRP C 1 62 ? 51.469 72.719 -1.241 1.00 26.67 42 TRP C C 1
ATOM 2161 O O . TRP C 1 62 ? 51.863 72.022 -0.305 1.00 23.32 42 TRP C O 1
ATOM 2172 N N . THR C 1 63 ? 52.097 73.831 -1.616 1.00 25.72 43 THR C N 1
ATOM 2173 C CA . THR C 1 63 ? 53.312 74.274 -0.933 1.00 22.69 43 THR C CA 1
ATOM 2174 C C . THR C 1 63 ? 53.069 74.613 0.534 1.00 24.99 43 THR C C 1
ATOM 2175 O O . THR C 1 63 ? 53.941 74.405 1.379 1.00 22.64 43 THR C O 1
ATOM 2179 N N . TYR C 1 64 ? 51.872 75.101 0.857 1.00 25.00 44 TYR C N 1
ATOM 2180 C CA . TYR C 1 64 ? 51.558 75.397 2.247 1.00 22.10 44 TYR C CA 1
ATOM 2181 C C . TYR C 1 64 ? 51.490 74.095 3.050 1.00 26.34 44 TYR C C 1
ATOM 2182 O O . TYR C 1 64 ? 51.927 74.021 4.198 1.00 21.76 44 TYR C O 1
ATOM 2191 N N . ALA C 1 65 ? 50.919 73.062 2.452 1.00 26.08 45 ALA C N 1
ATOM 2192 C CA . ALA C 1 65 ? 50.797 71.802 3.167 1.00 20.90 45 ALA C CA 1
ATOM 2193 C C . ALA C 1 65 ? 52.126 71.056 3.263 1.00 25.19 45 ALA C C 1
ATOM 2194 O O . ALA C 1 65 ? 52.399 70.390 4.267 1.00 23.09 45 ALA C O 1
ATOM 2204 N N . PRO C 1 67 ? 55.784 72.284 2.690 1.00 25.08 47 PRO C N 1
ATOM 2205 C CA . PRO C 1 67 ? 56.848 73.262 2.441 1.00 29.48 47 PRO C CA 1
ATOM 2206 C C . PRO C 1 67 ? 58.238 72.652 2.265 1.00 33.85 47 PRO C C 1
ATOM 2207 O O . PRO C 1 67 ? 58.489 71.515 2.677 1.00 25.76 47 PRO C O 1
ATOM 2211 N N . GLU C 1 68 ? 59.133 73.389 1.613 1.00 34.72 48 GLU C N 1
ATOM 2212 C CA . GLU C 1 68 ? 60.495 72.903 1.466 1.00 39.71 48 GLU C CA 1
ATOM 2213 C C . GLU C 1 68 ? 61.049 72.848 2.888 1.00 37.38 48 GLU C C 1
ATOM 2214 O O . GLU C 1 68 ? 60.705 73.680 3.729 1.00 36.60 48 GLU C O 1
ATOM 2220 N N . LYS C 1 69 ? 61.866 71.841 3.164 1.00 39.25 49 LYS C N 1
ATOM 2221 C CA . LYS C 1 69 ? 62.427 71.660 4.498 1.00 44.91 49 LYS C CA 1
ATOM 2222 C C . LYS C 1 69 ? 61.317 71.689 5.557 1.00 47.69 49 LYS C C 1
ATOM 2223 O O . LYS C 1 69 ? 61.336 72.510 6.477 1.00 51.11 49 LYS C O 1
ATOM 2229 N N . GLY C 1 70 ? 60.344 70.793 5.415 1.00 38.84 50 GLY C N 1
ATOM 2230 C CA . GLY C 1 70 ? 59.256 70.730 6.373 1.00 34.01 50 GLY C CA 1
ATOM 2231 C C . GLY C 1 70 ? 59.437 69.591 7.361 1.00 35.14 50 GLY C C 1
ATOM 2232 O O . GLY C 1 70 ? 60.567 69.203 7.677 1.00 28.88 50 GLY C O 1
ATOM 2233 N N . ALA C 1 71 ? 58.324 69.042 7.843 1.00 29.38 51 ALA C N 1
ATOM 2234 C CA . ALA C 1 71 ? 58.372 67.953 8.807 1.00 28.10 51 ALA C CA 1
ATOM 2235 C C . ALA C 1 71 ? 58.647 66.588 8.200 1.00 26.08 51 ALA C C 1
ATOM 2236 O O . ALA C 1 71 ? 59.259 65.744 8.860 1.00 25.94 51 ALA C O 1
ATOM 2238 N N . LEU C 1 72 ? 58.206 66.365 6.958 1.00 23.34 52 LEU C N 1
ATOM 2239 C CA . LEU C 1 72 ? 58.401 65.064 6.314 1.00 23.87 52 LEU C CA 1
ATOM 2240 C C . LEU C 1 72 ? 59.135 65.201 4.993 1.00 24.42 52 LEU C C 1
ATOM 2241 O O . LEU C 1 72 ? 59.005 66.215 4.310 1.00 29.53 52 LEU C O 1
ATOM 2246 N N . ASP C 1 73 ? 59.909 64.184 4.631 1.00 26.82 53 ASP C N 1
ATOM 2247 C CA . ASP C 1 73 ? 60.631 64.210 3.363 1.00 28.21 53 ASP C CA 1
ATOM 2248 C C . ASP C 1 73 ? 59.668 63.917 2.207 1.00 30.61 53 ASP C C 1
ATOM 2249 O O . ASP C 1 73 ? 58.550 63.420 2.416 1.00 25.12 53 ASP C O 1
ATOM 2254 N N . GLU C 1 74 ? 60.100 64.227 0.990 1.00 24.51 54 GLU C N 1
ATOM 2255 C CA . GLU C 1 74 ? 59.266 64.012 -0.178 1.00 29.44 54 GLU C CA 1
ATOM 2256 C C . GLU C 1 74 ? 58.835 62.570 -0.394 1.00 27.78 54 GLU C C 1
ATOM 2257 O O . GLU C 1 74 ? 57.785 62.332 -0.980 1.00 29.86 54 GLU C O 1
ATOM 2263 N N . LYS C 1 75 ? 59.632 61.610 0.077 1.00 29.36 55 LYS C N 1
ATOM 2264 C CA . LYS C 1 75 ? 59.265 60.197 -0.055 1.00 28.14 55 LYS C CA 1
ATOM 2265 C C . LYS C 1 75 ? 58.021 59.899 0.780 1.00 24.19 55 LYS C C 1
ATOM 2266 O O . LYS C 1 75 ? 57.052 59.331 0.287 1.00 25.95 55 LYS C O 1
ATOM 2272 N N . THR C 1 76 ? 58.070 60.260 2.056 1.00 20.43 56 THR C N 1
ATOM 2273 C CA . THR C 1 76 ? 56.956 60.031 2.959 1.00 23.76 56 THR C CA 1
ATOM 2274 C C . THR C 1 76 ? 55.731 60.790 2.476 1.00 25.66 56 THR C C 1
ATOM 2275 O O . THR C 1 76 ? 54.616 60.266 2.513 1.00 23.64 56 THR C O 1
ATOM 2279 N N . ARG C 1 77 ? 55.932 62.025 2.017 1.00 21.01 57 ARG C N 1
ATOM 2280 C CA . ARG C 1 77 ? 54.816 62.814 1.535 1.00 19.72 57 ARG C CA 1
ATOM 2281 C C . ARG C 1 77 ? 54.134 62.089 0.380 1.00 22.73 57 ARG C C 1
ATOM 2282 O O . ARG C 1 77 ? 52.914 61.956 0.355 1.00 21.42 57 ARG C O 1
ATOM 2290 N N . THR C 1 78 ? 54.930 61.613 -0.567 1.00 16.37 58 THR C N 1
ATOM 2291 C CA . THR C 1 78 ? 54.406 60.922 -1.731 1.00 19.40 58 THR C CA 1
ATOM 2292 C C . THR C 1 78 ? 53.681 59.633 -1.358 1.00 17.10 58 THR C C 1
ATOM 2293 O O . THR C 1 78 ? 52.613 59.346 -1.895 1.00 18.54 58 THR C O 1
ATOM 2297 N N . LEU C 1 79 ? 54.241 58.868 -0.427 1.00 18.44 59 LEU C N 1
ATOM 2298 C CA . LEU C 1 79 ? 53.598 57.628 -0.032 1.00 20.66 59 LEU C CA 1
ATOM 2299 C C . LEU C 1 79 ? 52.275 57.907 0.688 1.00 23.20 59 LEU C C 1
ATOM 2300 O O . LEU C 1 79 ? 51.315 57.136 0.537 1.00 17.28 59 LEU C O 1
ATOM 2305 N N . ILE C 1 80 ? 52.206 58.997 1.457 1.00 20.85 60 ILE C N 1
ATOM 2306 C CA . ILE C 1 80 ? 50.951 59.312 2.139 1.00 20.57 60 ILE C CA 1
ATOM 2307 C C . ILE C 1 80 ? 49.889 59.699 1.095 1.00 19.08 60 ILE C C 1
ATOM 2308 O O . ILE C 1 80 ? 48.759 59.235 1.144 1.00 15.24 60 ILE C O 1
ATOM 2313 N N . LEU C 1 81 ? 50.263 60.539 0.135 1.00 17.09 61 LEU C N 1
ATOM 2314 C CA . LEU C 1 81 ? 49.325 60.931 -0.910 1.00 18.44 61 LEU C CA 1
ATOM 2315 C C . LEU C 1 81 ? 48.910 59.711 -1.733 1.00 14.99 61 LEU C C 1
ATOM 2316 O O . LEU C 1 81 ? 47.759 59.602 -2.149 1.00 17.85 61 LEU C O 1
ATOM 2321 N N . LEU C 1 82 ? 49.857 58.805 -1.992 1.00 16.68 62 LEU C N 1
ATOM 2322 C CA . LEU C 1 82 ? 49.540 57.612 -2.771 1.00 17.74 62 LEU C CA 1
ATOM 2323 C C . LEU C 1 82 ? 48.556 56.734 -2.001 1.00 15.14 62 LEU C C 1
ATOM 2324 O O . LEU C 1 82 ? 47.575 56.256 -2.558 1.00 15.04 62 LEU C O 1
ATOM 2329 N N . GLY C 1 83 ? 48.834 56.525 -0.719 1.00 15.95 63 GLY C N 1
ATOM 2330 C CA . GLY C 1 83 ? 47.965 55.713 0.121 1.00 15.73 63 GLY C CA 1
ATOM 2331 C C . GLY C 1 83 ? 46.556 56.276 0.120 1.00 17.68 63 GLY C C 1
ATOM 2332 O O . GLY C 1 83 ? 45.570 55.542 -0.060 1.00 15.82 63 GLY C O 1
ATOM 2333 N N . ILE C 1 84 ? 46.447 57.590 0.290 1.00 13.46 64 ILE C N 1
ATOM 2334 C CA . ILE C 1 84 ? 45.123 58.203 0.306 1.00 16.03 64 ILE C CA 1
ATOM 2335 C C . ILE C 1 84 ? 44.400 58.023 -1.023 1.00 17.58 64 ILE C C 1
ATOM 2336 O O . ILE C 1 84 ? 43.223 57.652 -1.037 1.00 15.59 64 ILE C O 1
ATOM 2341 N N . ALA C 1 85 ? 45.098 58.280 -2.132 1.00 18.14 65 ALA C N 1
ATOM 2342 C CA . ALA C 1 85 ? 44.494 58.167 -3.461 1.00 18.61 65 ALA C CA 1
ATOM 2343 C C . ALA C 1 85 ? 43.930 56.773 -3.700 1.00 14.73 65 ALA C C 1
ATOM 2344 O O . ALA C 1 85 ? 42.846 56.619 -4.264 1.00 17.02 65 ALA C O 1
ATOM 2346 N N . LEU C 1 86 ? 44.663 55.755 -3.260 1.00 13.94 66 LEU C N 1
ATOM 2347 C CA . LEU C 1 86 ? 44.213 54.384 -3.433 1.00 14.07 66 LEU C CA 1
ATOM 2348 C C . LEU C 1 86 ? 43.002 54.102 -2.558 1.00 14.26 66 LEU C C 1
ATOM 2349 O O . LEU C 1 86 ? 42.047 53.453 -2.990 1.00 18.80 66 LEU C O 1
ATOM 2354 N N . ALA C 1 87 ? 43.044 54.594 -1.326 1.00 15.28 67 ALA C N 1
ATOM 2355 C CA . ALA C 1 87 ? 41.951 54.369 -0.384 1.00 13.99 67 ALA C CA 1
ATOM 2356 C C . ALA C 1 87 ? 40.673 55.080 -0.781 1.00 19.37 67 ALA C C 1
ATOM 2357 O O . ALA C 1 87 ? 39.586 54.585 -0.492 1.00 21.81 67 ALA C O 1
ATOM 2359 N N . THR C 1 88 ? 40.799 56.235 -1.434 1.00 16.80 68 THR C N 1
ATOM 2360 C CA . THR C 1 88 ? 39.629 57.008 -1.854 1.00 14.31 68 THR C CA 1
ATOM 2361 C C . THR C 1 88 ? 39.190 56.764 -3.288 1.00 19.41 68 THR C C 1
ATOM 2362 O O . THR C 1 88 ? 38.197 57.318 -3.741 1.00 17.31 68 THR C O 1
ATOM 2366 N N . GLY C 1 89 ? 39.929 55.935 -4.008 1.00 20.34 69 GLY C N 1
ATOM 2367 C CA . GLY C 1 89 ? 39.551 55.638 -5.373 1.00 19.33 69 GLY C CA 1
ATOM 2368 C C . GLY C 1 89 ? 39.722 56.789 -6.354 1.00 19.65 69 GLY C C 1
ATOM 2369 O O . GLY C 1 89 ? 39.006 56.850 -7.347 1.00 21.68 69 GLY C O 1
ATOM 2370 N N . SER C 1 90 ? 40.661 57.694 -6.085 1.00 14.70 70 SER C N 1
ATOM 2371 C CA . SER C 1 90 ? 40.909 58.820 -6.982 1.00 18.83 70 SER C CA 1
ATOM 2372 C C . SER C 1 90 ? 41.866 58.355 -8.077 1.00 20.79 70 SER C C 1
ATOM 2373 O O . SER C 1 90 ? 43.083 58.340 -7.896 1.00 19.27 70 SER C O 1
ATOM 2376 N N . GLU C 1 91 ? 41.305 57.980 -9.219 1.00 19.94 71 GLU C N 1
ATOM 2377 C CA . GLU C 1 91 ? 42.106 57.492 -10.331 1.00 21.51 71 GLU C CA 1
ATOM 2378 C C . GLU C 1 91 ? 43.180 58.479 -10.744 1.00 21.80 71 GLU C C 1
ATOM 2379 O O . GLU C 1 91 ? 44.323 58.097 -10.965 1.00 16.65 71 GLU C O 1
ATOM 2385 N N . ALA C 1 92 ? 42.825 59.754 -10.849 1.00 17.67 72 ALA C N 1
ATOM 2386 C CA . ALA C 1 92 ? 43.816 60.763 -11.248 1.00 20.77 72 ALA C CA 1
ATOM 2387 C C . ALA C 1 92 ? 44.984 60.888 -10.274 1.00 19.65 72 ALA C C 1
ATOM 2388 O O . ALA C 1 92 ? 46.138 61.058 -10.687 1.00 18.29 72 ALA C O 1
ATOM 2390 N N . CYS C 1 93 ? 44.700 60.808 -8.977 1.00 18.61 73 CYS C N 1
ATOM 2391 C CA . CYS C 1 93 ? 45.772 60.944 -7.988 1.00 19.34 73 CYS C CA 1
ATOM 2392 C C . CYS C 1 93 ? 46.599 59.676 -7.883 1.00 17.85 73 CYS C C 1
ATOM 2393 O O . CYS C 1 93 ? 47.783 59.739 -7.610 1.00 21.31 73 CYS C O 1
ATOM 2396 N N . VAL C 1 94 ? 45.984 58.517 -8.086 1.00 18.41 74 VAL C N 1
ATOM 2397 C CA . VAL C 1 94 ? 46.767 57.289 -8.014 1.00 12.89 74 VAL C CA 1
ATOM 2398 C C . VAL C 1 94 ? 47.799 57.344 -9.129 1.00 15.95 74 VAL C C 1
ATOM 2399 O O . VAL C 1 94 ? 48.982 57.154 -8.888 1.00 19.28 74 VAL C O 1
ATOM 2403 N N . LYS C 1 95 ? 47.356 57.626 -10.348 1.00 16.50 75 LYS C N 1
ATOM 2404 C CA . LYS C 1 95 ? 48.293 57.679 -11.475 1.00 16.67 75 LYS C CA 1
ATOM 2405 C C . LYS C 1 95 ? 49.343 58.764 -11.257 1.00 23.67 75 LYS C C 1
ATOM 2406 O O . LYS C 1 95 ? 50.539 58.536 -11.438 1.00 21.20 75 LYS C O 1
ATOM 2412 N N . ALA C 1 96 ? 48.897 59.940 -10.831 1.00 24.06 76 ALA C N 1
ATOM 2413 C CA . ALA C 1 96 ? 49.808 61.055 -10.615 1.00 24.44 76 ALA C CA 1
ATOM 2414 C C . ALA C 1 96 ? 50.850 60.770 -9.555 1.00 22.17 76 ALA C C 1
ATOM 2415 O O . ALA C 1 96 ? 52.026 61.055 -9.755 1.00 21.65 76 ALA C O 1
ATOM 2425 N N . ALA C 1 98 ? 51.762 57.825 -8.548 1.00 17.62 78 ALA C N 1
ATOM 2426 C CA . ALA C 1 98 ? 52.571 56.674 -8.970 1.00 22.20 78 ALA C CA 1
ATOM 2427 C C . ALA C 1 98 ? 53.758 57.155 -9.821 1.00 23.61 78 ALA C C 1
ATOM 2428 O O . ALA C 1 98 ? 54.899 56.714 -9.626 1.00 21.51 78 ALA C O 1
ATOM 2430 N N . HIS C 1 99 ? 53.481 58.042 -10.774 1.00 19.39 79 HIS C N 1
ATOM 2431 C CA . HIS C 1 99 ? 54.535 58.570 -11.644 1.00 21.33 79 HIS C CA 1
ATOM 2432 C C . HIS C 1 99 ? 55.505 59.444 -10.8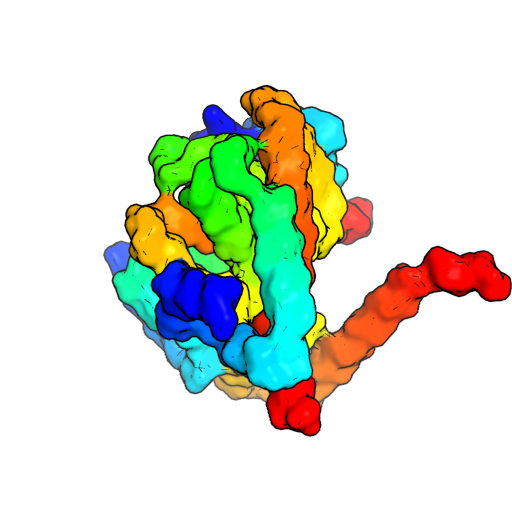80 1.00 22.08 79 HIS C C 1
ATOM 2433 O O . HIS C 1 99 ? 56.707 59.430 -11.128 1.00 22.46 79 HIS C O 1
ATOM 2440 N N . ARG C 1 100 ? 54.969 60.209 -9.943 1.00 22.12 80 ARG C N 1
ATOM 2441 C CA . ARG C 1 100 ? 55.764 61.075 -9.096 1.00 24.13 80 ARG C CA 1
ATOM 2442 C C . ARG C 1 100 ? 56.744 60.214 -8.294 1.00 24.92 80 ARG C C 1
ATOM 2443 O O . ARG C 1 100 ? 57.951 60.506 -8.213 1.00 25.82 80 ARG C O 1
ATOM 2451 N N . ALA C 1 101 ? 56.232 59.133 -7.715 1.00 20.87 81 ALA C N 1
ATOM 2452 C CA . ALA C 1 101 ? 57.071 58.246 -6.902 1.00 20.35 81 ALA C CA 1
ATOM 2453 C C . ALA C 1 101 ? 58.229 57.648 -7.709 1.00 18.42 81 ALA C C 1
ATOM 2454 O O . ALA C 1 101 ? 59.373 57.587 -7.231 1.00 22.01 81 ALA C O 1
ATOM 2456 N N . LYS C 1 102 ? 57.925 57.207 -8.923 1.00 23.64 82 LYS C N 1
ATOM 2457 C CA . LYS C 1 102 ? 58.937 56.630 -9.795 1.00 27.51 82 LYS C CA 1
ATOM 2458 C C . LYS C 1 102 ? 59.974 57.687 -10.166 1.00 28.58 82 LYS C C 1
ATOM 2459 O O . LYS C 1 102 ? 61.157 57.379 -10.268 1.00 27.12 82 LYS C O 1
ATOM 2465 N N . ARG C 1 103 ? 59.543 58.934 -10.343 1.00 28.72 83 ARG C N 1
ATOM 2466 C CA . ARG C 1 103 ? 60.497 59.990 -10.686 1.00 31.74 83 ARG C CA 1
ATOM 2467 C C . ARG C 1 103 ? 61.413 60.304 -9.516 1.00 31.10 83 ARG C C 1
ATOM 2468 O O . ARG C 1 103 ? 62.581 60.637 -9.709 1.00 28.94 83 ARG C O 1
ATOM 2476 N N . LEU C 1 104 ? 60.888 60.184 -8.302 1.00 23.75 84 LEU C N 1
ATOM 2477 C CA . LEU C 1 104 ? 61.686 60.414 -7.104 1.00 30.11 84 LEU C CA 1
ATOM 2478 C C . LEU C 1 104 ? 62.599 59.220 -6.777 1.00 28.13 84 LEU C C 1
ATOM 2479 O O . LEU C 1 104 ? 63.444 59.299 -5.884 1.00 31.75 84 LEU C O 1
ATOM 2484 N N . GLY C 1 105 ? 62.414 58.114 -7.485 1.00 26.51 85 GLY C N 1
ATOM 2485 C CA . GLY C 1 105 ? 63.232 56.934 -7.234 1.00 25.67 85 GLY C CA 1
ATOM 2486 C C . GLY C 1 105 ? 62.788 56.055 -6.070 1.00 30.66 85 GLY C C 1
ATOM 2487 O O . GLY C 1 105 ? 63.612 55.339 -5.491 1.00 28.83 85 GLY C O 1
ATOM 2488 N N . LEU C 1 106 ? 61.504 56.108 -5.706 1.00 18.95 86 LEU C N 1
ATOM 2489 C CA . LEU C 1 106 ? 61.000 55.288 -4.611 1.00 19.94 86 LEU C CA 1
ATOM 2490 C C . LEU C 1 106 ? 61.075 53.829 -5.061 1.00 23.84 86 LEU C C 1
ATOM 2491 O O . LEU C 1 106 ? 60.815 53.527 -6.220 1.00 22.04 86 LEU C O 1
ATOM 2496 N N . SER C 1 107 ? 61.435 52.933 -4.145 1.00 22.22 87 SER C N 1
ATOM 2497 C CA . SER C 1 107 ? 61.582 51.525 -4.478 1.00 24.98 87 SER C CA 1
ATOM 2498 C C . SER C 1 107 ? 60.265 50.797 -4.689 1.00 26.48 87 SER C C 1
ATOM 2499 O O . SER C 1 107 ? 59.224 51.192 -4.168 1.00 24.05 87 SER C O 1
ATOM 2502 N N . LYS C 1 108 ? 60.329 49.733 -5.482 1.00 23.05 88 LYS C N 1
ATOM 2503 C CA . LYS C 1 108 ? 59.170 48.913 -5.768 1.00 24.02 88 LYS C CA 1
ATOM 2504 C C . LYS C 1 108 ? 58.608 48.344 -4.467 1.00 25.98 88 LYS C C 1
ATOM 2505 O O . LYS C 1 108 ? 57.385 48.248 -4.306 1.00 21.02 88 LYS C O 1
ATOM 2511 N N . GLU C 1 109 ? 59.495 47.962 -3.542 1.00 20.71 89 GLU C N 1
ATOM 2512 C CA . GLU C 1 109 ? 59.044 47.406 -2.263 1.00 22.91 89 GLU C CA 1
ATOM 2513 C C . GLU C 1 109 ? 58.255 48.430 -1.450 1.00 21.13 89 GLU C C 1
ATOM 2514 O O . GLU C 1 109 ? 57.252 48.096 -0.823 1.00 17.39 89 GLU C O 1
ATOM 2520 N N . ALA C 1 110 ? 58.731 49.672 -1.449 1.00 18.18 90 ALA C N 1
ATOM 2521 C CA . ALA C 1 110 ? 58.067 50.747 -0.725 1.00 17.41 90 ALA C CA 1
ATOM 2522 C C . ALA C 1 110 ? 56.694 51.062 -1.320 1.00 18.59 90 ALA C C 1
ATOM 2523 O O . ALA C 1 110 ? 55.751 51.391 -0.593 1.00 16.71 90 ALA C O 1
ATOM 2525 N N . LEU C 1 111 ? 56.584 50.984 -2.640 1.00 17.63 91 LEU C N 1
ATOM 2526 C CA . LEU C 1 111 ? 55.307 51.282 -3.288 1.00 15.64 91 LEU C CA 1
ATOM 2527 C C . LEU C 1 111 ? 54.326 50.127 -3.090 1.00 18.43 91 LEU C C 1
ATOM 2528 O O . LEU C 1 111 ? 53.139 50.351 -2.866 1.00 17.19 91 LEU C O 1
ATOM 2533 N N . LEU C 1 112 ? 54.812 48.889 -3.136 1.00 17.56 92 LEU C N 1
ATOM 2534 C CA . LEU C 1 112 ? 53.903 47.782 -2.916 1.00 19.95 92 LEU C CA 1
ATOM 2535 C C . LEU C 1 112 ? 53.483 47.721 -1.455 1.00 18.06 92 LEU C C 1
ATOM 2536 O O . LEU C 1 112 ? 52.363 47.311 -1.161 1.00 18.66 92 LEU C O 1
ATOM 2541 N N . GLU C 1 113 ? 54.366 48.116 -0.540 1.00 15.68 93 GLU C N 1
ATOM 2542 C CA . GLU C 1 113 ? 54.010 48.086 0.873 1.00 14.92 93 GLU C CA 1
ATOM 2543 C C . GLU C 1 113 ? 52.937 49.169 1.088 1.00 17.98 93 GLU C C 1
ATOM 2544 O O . GLU C 1 113 ? 51.976 48.985 1.849 1.00 18.09 93 GLU C O 1
ATOM 2550 N N . THR C 1 114 ? 53.091 50.296 0.409 1.00 15.99 94 THR C N 1
ATOM 2551 C CA . THR C 1 114 ? 52.088 51.371 0.526 1.00 17.96 94 THR C CA 1
ATOM 2552 C C . THR C 1 114 ? 50.712 50.892 0.027 1.00 18.81 94 THR C C 1
ATOM 2553 O O . THR C 1 114 ? 49.666 51.222 0.597 1.00 16.60 94 THR C O 1
ATOM 2557 N N . LEU C 1 115 ? 50.712 50.098 -1.035 1.00 18.07 95 LEU C N 1
ATOM 2558 C CA . LEU C 1 115 ? 49.459 49.548 -1.563 1.00 18.58 95 LEU C CA 1
ATOM 2559 C C . LEU C 1 115 ? 48.831 48.579 -0.536 1.00 16.94 95 LEU C C 1
ATOM 2560 O O . LEU C 1 115 ? 47.622 48.621 -0.312 1.00 16.82 95 LEU C O 1
ATOM 2565 N N . LYS C 1 116 ? 49.642 47.708 0.076 1.00 16.26 96 LYS C N 1
ATOM 2566 C CA . LYS C 1 116 ? 49.120 46.752 1.063 1.00 17.47 96 LYS C CA 1
ATOM 2567 C C . LYS C 1 116 ? 48.542 47.510 2.257 1.00 12.66 96 LYS C C 1
ATOM 2568 O O . LYS C 1 116 ? 47.506 47.127 2.827 1.00 15.41 96 LYS C O 1
ATOM 2574 N N . ILE C 1 117 ? 49.204 48.608 2.616 1.00 15.96 97 ILE C N 1
ATOM 2575 C CA . ILE C 1 117 ? 48.748 49.425 3.731 1.00 12.12 97 ILE C CA 1
ATOM 2576 C C . ILE C 1 117 ? 47.418 50.104 3.430 1.00 14.44 97 ILE C C 1
ATOM 2577 O O . ILE C 1 117 ? 46.551 50.158 4.298 1.00 14.52 97 ILE C O 1
ATOM 2582 N N . ALA C 1 118 ? 47.246 50.617 2.210 1.00 14.16 98 ALA C N 1
ATOM 2583 C CA . ALA C 1 118 ? 45.995 51.282 1.849 1.00 12.64 98 ALA C CA 1
ATOM 2584 C C . ALA C 1 118 ? 44.888 50.236 1.853 1.00 10.92 98 ALA C C 1
ATOM 2585 O O . ALA C 1 118 ? 43.770 50.499 2.265 1.00 12.38 98 ALA C O 1
ATOM 2587 N N . ARG C 1 119 ? 45.222 49.036 1.382 1.00 15.66 99 ARG C N 1
ATOM 2588 C CA . ARG C 1 119 ? 44.251 47.951 1.318 1.00 13.98 99 ARG C CA 1
ATOM 2589 C C . ARG C 1 119 ? 43.786 47.583 2.728 1.00 15.58 99 ARG C C 1
ATOM 2590 O O . ARG C 1 119 ? 42.582 47.397 2.981 1.00 16.51 99 ARG C O 1
ATOM 2598 N N . GLN C 1 120 ? 44.740 47.487 3.649 1.00 14.32 100 GLN C N 1
ATOM 2599 C CA . GLN C 1 120 ? 44.439 47.156 5.048 1.00 14.84 100 GLN C CA 1
ATOM 2600 C C . GLN C 1 120 ? 43.653 48.280 5.743 1.00 17.10 100 GLN C C 1
ATOM 2601 O O . GLN C 1 120 ? 42.788 48.011 6.583 1.00 16.71 100 GLN C O 1
ATOM 2607 N N . ALA C 1 121 ? 43.975 49.533 5.415 1.00 13.12 101 ALA C N 1
ATOM 2608 C CA . ALA C 1 121 ? 43.286 50.686 6.012 1.00 14.92 101 ALA C CA 1
ATOM 2609 C C . ALA C 1 121 ? 41.792 50.638 5.702 1.00 17.33 101 ALA C C 1
ATOM 2610 O O . ALA C 1 121 ? 40.943 50.955 6.559 1.00 16.20 101 ALA C O 1
ATOM 2612 N N . GLN C 1 122 ? 41.465 50.277 4.464 1.00 13.08 102 GLN C N 1
ATOM 2613 C CA . GLN C 1 122 ? 40.066 50.196 4.084 1.00 13.47 102 GLN C CA 1
ATOM 2614 C C . GLN C 1 122 ? 39.370 49.052 4.823 1.00 15.09 102 GLN C C 1
ATOM 2615 O O . GLN C 1 122 ? 38.198 49.174 5.208 1.00 17.06 102 GLN C O 1
ATOM 2621 N N . ALA C 1 123 ? 40.089 47.951 5.028 1.00 14.96 103 ALA C N 1
ATOM 2622 C CA . ALA C 1 123 ? 39.540 46.804 5.747 1.00 16.82 103 ALA C CA 1
ATOM 2623 C C . ALA C 1 123 ? 39.384 47.222 7.207 1.00 13.50 103 ALA C C 1
ATOM 2624 O O . ALA C 1 123 ? 38.360 46.950 7.833 1.00 15.43 103 ALA C O 1
ATOM 2626 N N . ASN C 1 124 ? 40.402 47.887 7.743 1.00 15.25 104 ASN C N 1
ATOM 2627 C CA . ASN C 1 124 ? 40.357 48.370 9.133 1.00 16.97 104 ASN C CA 1
ATOM 2628 C C . ASN C 1 124 ? 39.125 49.240 9.408 1.00 17.25 104 ASN C C 1
ATOM 2629 O O . ASN C 1 124 ? 38.497 49.116 10.466 1.00 17.20 104 ASN C O 1
ATOM 2634 N N . ALA C 1 125 ? 38.792 50.139 8.477 1.00 16.58 105 ALA C N 1
ATOM 2635 C CA . ALA C 1 125 ? 37.656 51.047 8.677 1.00 19.78 105 ALA C CA 1
ATOM 2636 C C . ALA C 1 125 ? 36.316 50.329 8.780 1.00 15.81 105 ALA C C 1
ATOM 2637 O O . ALA C 1 125 ? 35.406 50.798 9.464 1.00 14.48 105 ALA C O 1
ATOM 2639 N N . VAL C 1 126 ? 36.183 49.198 8.093 1.00 15.97 106 VAL C N 1
ATOM 2640 C CA . VAL C 1 126 ? 34.943 48.434 8.177 1.00 15.47 106 VAL C CA 1
ATOM 2641 C C . VAL C 1 126 ? 34.841 47.873 9.605 1.00 14.43 106 VAL C C 1
ATOM 2642 O O . VAL C 1 126 ? 33.766 47.905 10.224 1.00 14.61 106 VAL C O 1
ATOM 2646 N N . LEU C 1 127 ? 35.949 47.374 10.147 1.00 14.40 107 LEU C N 1
ATOM 2647 C CA . LEU C 1 127 ? 35.886 46.823 11.511 1.00 15.96 107 LEU C CA 1
ATOM 2648 C C . LEU C 1 127 ? 35.594 47.954 12.485 1.00 14.50 107 LEU C C 1
ATOM 2649 O O . LEU C 1 127 ? 34.854 47.770 13.463 1.00 17.27 107 LEU C O 1
ATOM 2654 N N . GLY C 1 128 ? 36.163 49.128 12.202 1.00 16.00 108 GLY C N 1
ATOM 2655 C CA . GLY C 1 128 ? 35.929 50.293 13.036 1.00 19.78 108 GLY C CA 1
ATOM 2656 C C . GLY C 1 128 ? 34.460 50.697 13.070 1.00 21.48 108 GLY C C 1
ATOM 2657 O O . GLY C 1 128 ? 33.977 51.228 14.062 1.00 22.38 108 GLY C O 1
ATOM 2658 N N . HIS C 1 129 ? 33.742 50.464 11.982 1.00 15.99 109 HIS C N 1
ATOM 2659 C CA . HIS C 1 129 ? 32.320 50.781 11.925 1.00 15.35 109 HIS C CA 1
ATOM 2660 C C . HIS C 1 129 ? 31.419 49.643 12.385 1.00 15.61 109 HIS C C 1
ATOM 2661 O O . HIS C 1 129 ? 30.194 49.781 12.369 1.00 19.16 109 HIS C O 1
ATOM 2668 N N . ALA C 1 130 ? 31.997 48.516 12.794 1.00 18.14 110 ALA C N 1
ATOM 2669 C CA . ALA C 1 130 ? 31.183 47.362 13.168 1.00 13.56 110 ALA C CA 1
ATOM 2670 C C . ALA C 1 130 ? 30.662 47.259 14.593 1.00 16.97 110 ALA C C 1
ATOM 2671 O O . ALA C 1 130 ? 29.890 46.345 14.881 1.00 18.13 110 ALA C O 1
ATOM 2673 N N . ALA C 1 131 ? 31.070 48.145 15.493 1.00 17.60 111 ALA C N 1
ATOM 2674 C CA . ALA C 1 131 ? 30.590 48.035 16.889 1.00 19.61 111 ALA C CA 1
ATOM 2675 C C . ALA C 1 131 ? 29.072 47.853 17.050 1.00 18.61 111 ALA C C 1
ATOM 2676 O O . ALA C 1 131 ? 28.616 46.938 17.741 1.00 19.61 111 ALA C O 1
ATOM 2678 N N . PRO C 1 132 ? 28.267 48.711 16.411 1.00 25.09 112 PRO C N 1
ATOM 2679 C CA . PRO C 1 132 ? 26.806 48.564 16.548 1.00 25.10 112 PRO C CA 1
ATOM 2680 C C . PRO C 1 132 ? 26.275 47.182 16.155 1.00 25.67 112 PRO C C 1
ATOM 2681 O O . PRO C 1 132 ? 25.274 46.714 16.717 1.00 21.88 112 PRO C O 1
ATOM 2685 N N . LEU C 1 133 ? 26.935 46.533 15.193 1.00 18.66 113 LEU C N 1
ATOM 2686 C CA . LEU C 1 133 ? 26.530 45.197 14.755 1.00 19.01 113 LEU C CA 1
ATOM 2687 C C . LEU C 1 133 ? 26.973 44.134 15.774 1.00 20.82 113 LEU C C 1
ATOM 2688 O O . LEU C 1 133 ? 26.174 43.300 16.221 1.00 20.11 113 LEU C O 1
ATOM 2693 N N . LEU C 1 134 ? 28.247 44.170 16.145 1.00 20.22 114 LEU C N 1
ATOM 2694 C CA . LEU C 1 134 ? 28.784 43.218 17.103 1.00 20.65 114 LEU C CA 1
ATOM 2695 C C . LEU C 1 134 ? 28.004 43.262 18.440 1.00 22.86 114 LEU C C 1
ATOM 2696 O O . LEU C 1 134 ? 27.787 42.236 19.077 1.00 24.73 114 LEU C O 1
ATOM 2701 N N . GLU C 1 135 ? 27.576 44.453 18.847 1.00 29.41 115 GLU C N 1
ATOM 2702 C CA . GLU C 1 135 ? 26.821 44.605 20.090 1.00 30.65 115 GLU C CA 1
ATOM 2703 C C . GLU C 1 135 ? 25.552 43.764 20.117 1.00 31.21 115 GLU C C 1
ATOM 2704 O O . GLU C 1 135 ? 25.149 43.301 21.180 1.00 30.23 115 GLU C O 1
ATOM 2710 N N . VAL C 1 136 ? 24.922 43.545 18.964 1.00 26.08 116 VAL C N 1
ATOM 2711 C CA . VAL C 1 136 ? 23.680 42.764 18.953 1.00 27.75 116 VAL C CA 1
ATOM 2712 C C . VAL C 1 136 ? 23.841 41.251 18.830 1.00 32.23 116 VAL C C 1
ATOM 2713 O O . VAL C 1 136 ? 22.848 40.516 18.863 1.00 30.72 116 VAL C O 1
ATOM 2717 N N . LEU C 1 137 ? 25.075 40.779 18.692 1.00 29.48 117 LEU C N 1
ATOM 2718 C CA . LEU C 1 137 ? 25.318 39.344 18.563 1.00 34.41 117 LEU C CA 1
ATOM 2719 C C . LEU C 1 137 ? 25.468 38.663 19.922 1.00 38.46 117 LEU C C 1
ATOM 2720 O O . LEU C 1 137 ? 25.502 39.378 20.944 1.00 36.53 117 LEU C O 1
#

InterPro domains:
  IPR003779 Alkyl hydroperoxide reductase AhpD/CMD-like [PF02627] (46-114)
  IPR029032 AhpD-like [G3DSA:1.20.1290.10] (1-117)
  IPR029032 AhpD-like [SSF69118] (1-114)

Radius of gyration: 21.56 Å; Cα contacts (8 Å, |Δi|>4): 408; chains: 3; bounding box: 49×57×47 Å

Foldseek 3Di:
DALFDDPQLDPALVRLLVSVVLLVVLQFPVQVVCSVPPSNVSSVVVVVSPVVDPDDDDDPLVVLLVQCLVCLLVVVVSSVSSVSNCVVVVPDPVSNVVSVVVSVVVNVVVVVVVCPVVVVVD/DDLADPPVLDPALVRSLVSVVLLVVLQFPVQVVCSVPPRNVSSVVVVVRCVVHDPDPDDPLVVLLVQCLVCLLVVPVSSVSSVSNCVSVPPDPVSNVVSNVVSVVVNVVVVVVVCPVVVVVD/DVLLVVVVLQVPLQDPVQVVCVVPPVVVSVVVSVVVCVVDDPDDDDPQVVLLVQCLVCLLVVPPSSVSSCSNNVSVPPDPVSNVVSVVVSVVVNVVVVVVPCPVVVVVD

Sequence (353 aa):
SGLVPRGSHDRTHERVLQAAENLGEGLPRAIPLLAEKAPGLLLEHGRSWTYAPEKGALDEKTRTLILLGIALATGSEACVKAAHRAKRLGLSKEALLETLKIARQAQANAVLGHAAPLLEVLSGLVPRGSHDRTHERVLQAAENLGEGLPRAIPLLAEKAPGLLLEHGRSWTYAPEKGALDEKTRTLILLGIALATGSEACVKAAHRAKRLGLSKEALLETLKIARQAQANAVLGHAAPLLEVLERVLQAAENLGEGLPRAIPLLAEKAPGLLLEHGRSWTYAPEKGALDEKTRTLILLGIALATGSEACVKAAHRAKRLGLSKEALLETLKIARQAQANAVLGHAAPLLEVL

B-factor: mean 26.97, std 11.54, range [10.12, 72.46]

Secondary structure (DSSP, 8-state):
--SS-TT----SSHHHHH--TTTGGG--THHHHHHHH-HHHHHHHHHHHHH--TT-SS-HHHHHHHHHHHHHHHT-HHHHH--HHHHHHT--HHHHHHHHHHHHHHHHHHHHHT-HHHHTT-/--SS-TT----SSHHHHH--TTTGGGS-THHHHHHHH-HHHHHHHHHHHHH--TT-SS-HHHHHHHHHHHHHHHT-HHHHH--HHHHHHT--HHHHHHHHHHHHHHHHHHHHHT-HHHHHH-/-HHHH--TTTGGGS-THHHHHHHH-HHHHHHHHHHHHH--TT-SS-HHHHHHHHHHHHHHHT-HHHHH--HHHHHHT--HHHHHHHHHHHHHHHHHHHHHT-HHHHHT-

CATH classification: 1.20.1290.10

Organism: Thermus thermophilus (strain ATCC 27634 / DSM 579 / HB8) (NCBI:txid300852)

Solvent-accessible surface area: 19923 Å² total